Protein AF-A0A370FUB5-F1 (afdb_monomer)

Structure (mmCIF, N/CA/C/O backbone):
data_AF-A0A370FUB5-F1
#
_entry.id   AF-A0A370FUB5-F1
#
loop_
_atom_site.group_PDB
_atom_site.id
_atom_site.type_symbol
_atom_site.label_atom_id
_atom_site.label_alt_id
_atom_site.label_comp_id
_atom_site.label_asym_id
_atom_site.label_entity_id
_atom_site.label_seq_id
_atom_site.pdbx_PDB_ins_code
_atom_site.Cartn_x
_atom_site.Cartn_y
_atom_site.Cartn_z
_atom_site.occupancy
_atom_site.B_iso_or_equiv
_atom_site.auth_seq_id
_atom_site.auth_comp_id
_atom_site.auth_asym_id
_atom_site.auth_atom_id
_atom_site.pdbx_PDB_model_num
ATOM 1 N N . MET A 1 1 ? -19.960 -21.511 7.082 1.00 39.66 1 MET A N 1
ATOM 2 C CA . MET A 1 1 ? -18.496 -21.529 7.304 1.00 39.66 1 MET A CA 1
ATOM 3 C C . MET A 1 1 ? -17.819 -20.903 6.089 1.00 39.66 1 MET A C 1
ATOM 5 O O . MET A 1 1 ? -17.690 -21.555 5.064 1.00 39.66 1 MET A O 1
ATOM 9 N N . SER A 1 2 ? -17.514 -19.604 6.158 1.00 44.41 2 SER A N 1
ATOM 10 C CA . SER A 1 2 ? -16.960 -18.825 5.041 1.00 44.41 2 SER A CA 1
ATOM 11 C C . SER A 1 2 ? -15.434 -18.787 5.151 1.00 44.41 2 SER A C 1
ATOM 13 O O . 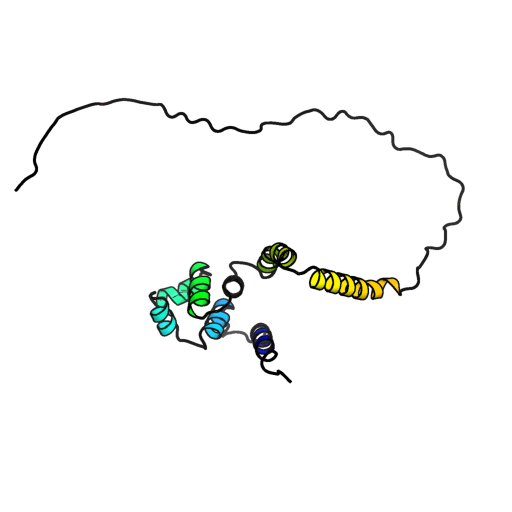SER 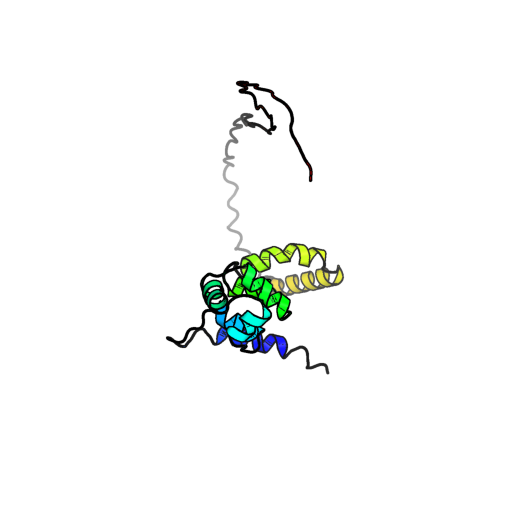A 1 2 ? -14.880 -18.003 5.913 1.00 44.41 2 SER A O 1
ATOM 15 N N . LEU A 1 3 ? -14.758 -19.684 4.428 1.00 47.50 3 LEU A N 1
ATOM 16 C CA . LEU A 1 3 ? -13.294 -19.845 4.442 1.00 47.50 3 LEU A CA 1
ATOM 17 C C . LEU A 1 3 ? -12.581 -19.095 3.299 1.00 47.50 3 LEU A C 1
ATOM 19 O O . LEU A 1 3 ? -11.369 -19.206 3.149 1.00 47.50 3 LEU A O 1
ATOM 23 N N . ARG A 1 4 ? -13.297 -18.294 2.497 1.00 48.06 4 ARG A N 1
ATOM 24 C CA . ARG A 1 4 ? -12.704 -17.568 1.355 1.00 48.06 4 ARG A CA 1
ATOM 25 C C . ARG A 1 4 ? -12.028 -16.237 1.721 1.00 48.06 4 ARG A C 1
ATOM 27 O O . ARG A 1 4 ? -11.314 -15.688 0.895 1.00 48.06 4 ARG A O 1
ATOM 34 N N . GLY A 1 5 ? -12.192 -15.742 2.953 1.00 45.69 5 GLY A N 1
ATOM 35 C CA . GLY A 1 5 ? -11.624 -14.457 3.400 1.00 45.69 5 GLY A CA 1
ATOM 36 C C . GLY A 1 5 ? -10.258 -14.526 4.101 1.00 45.69 5 GLY A C 1
ATOM 37 O O . GLY A 1 5 ? -9.625 -13.491 4.292 1.00 45.69 5 GLY A O 1
ATOM 38 N N . GLN A 1 6 ? -9.782 -15.714 4.496 1.00 49.03 6 GLN A N 1
ATOM 39 C CA . GLN A 1 6 ? -8.534 -15.859 5.272 1.00 49.03 6 GLN A CA 1
ATOM 40 C C . GLN A 1 6 ? -7.288 -16.136 4.417 1.00 49.03 6 GLN A C 1
ATOM 42 O O . GLN A 1 6 ? -6.172 -15.857 4.854 1.00 49.03 6 GLN A O 1
ATOM 47 N N . ILE A 1 7 ? -7.458 -16.627 3.187 1.00 46.56 7 ILE A N 1
ATOM 48 C CA . ILE A 1 7 ? -6.337 -17.032 2.322 1.00 46.56 7 ILE A CA 1
ATOM 49 C C . ILE A 1 7 ? -5.629 -15.803 1.716 1.00 46.56 7 ILE A C 1
ATOM 51 O O . ILE A 1 7 ? -4.407 -15.795 1.591 1.00 46.56 7 ILE A O 1
ATOM 55 N N . SER A 1 8 ? -6.360 -14.709 1.462 1.00 51.25 8 SER A N 1
ATOM 56 C CA . SER A 1 8 ? -5.801 -13.501 0.831 1.00 51.25 8 SER A CA 1
ATOM 57 C C . SER A 1 8 ? -4.821 -12.724 1.722 1.00 51.25 8 SER A C 1
ATOM 59 O O . SER A 1 8 ? -3.907 -12.089 1.211 1.00 51.25 8 SER A O 1
ATOM 61 N N . ARG A 1 9 ? -4.965 -12.783 3.055 1.00 51.66 9 ARG A N 1
ATOM 62 C CA . ARG A 1 9 ? -4.045 -12.093 3.984 1.00 51.66 9 ARG A CA 1
ATOM 63 C C . ARG A 1 9 ? -2.782 -12.903 4.293 1.00 51.66 9 ARG A C 1
ATOM 65 O O . ARG A 1 9 ? -1.753 -12.317 4.614 1.00 51.66 9 ARG A O 1
ATOM 72 N N . SER A 1 10 ? -2.845 -14.234 4.185 1.00 48.69 10 SER A N 1
ATOM 73 C CA . SER A 1 10 ? -1.708 -15.117 4.494 1.00 48.69 10 SER A CA 1
ATOM 74 C C . SER A 1 10 ? -0.628 -15.123 3.410 1.00 48.69 10 SER A C 1
ATOM 76 O O . SER A 1 10 ? 0.552 -15.175 3.750 1.00 48.69 10 SER A O 1
ATOM 78 N N . ASN A 1 11 ? -0.987 -14.998 2.126 1.00 51.44 11 ASN A N 1
ATOM 79 C CA . ASN A 1 11 ? 0.020 -14.961 1.057 1.00 51.44 11 ASN A CA 1
ATOM 80 C C . ASN A 1 11 ? 0.866 -13.674 1.085 1.00 51.44 11 ASN A C 1
ATOM 82 O O . ASN A 1 11 ? 2.077 -13.740 0.893 1.00 51.44 11 ASN A O 1
ATOM 86 N N . HIS A 1 12 ? 0.268 -12.522 1.405 1.00 51.25 12 HIS A N 1
ATOM 87 C CA . HIS A 1 12 ? 0.962 -11.228 1.376 1.00 51.25 12 HIS A CA 1
ATOM 88 C C . HIS A 1 12 ? 2.068 -11.110 2.444 1.00 51.25 12 HIS A C 1
ATOM 90 O O . HIS A 1 12 ? 3.169 -10.636 2.168 1.00 51.25 12 HIS A O 1
ATOM 96 N N . LEU A 1 13 ? 1.820 -11.623 3.655 1.00 46.53 13 LEU A N 1
ATOM 97 C CA . LEU A 1 13 ? 2.817 -11.612 4.732 1.00 46.53 13 LEU A CA 1
ATOM 98 C C . LEU A 1 13 ? 3.970 -12.595 4.478 1.00 46.53 13 LEU A C 1
ATOM 100 O O . LEU A 1 13 ? 5.104 -12.309 4.856 1.00 46.53 13 LEU A O 1
ATOM 104 N N . GLN A 1 14 ? 3.717 -13.715 3.791 1.00 52.09 14 GLN A N 1
ATOM 105 C CA . GLN A 1 14 ? 4.770 -14.678 3.456 1.00 52.09 14 GLN A CA 1
ATOM 106 C C . GLN A 1 14 ? 5.700 -14.188 2.339 1.00 52.09 14 GLN A C 1
ATOM 108 O O . GLN A 1 14 ? 6.891 -14.498 2.375 1.00 52.09 14 GLN A O 1
ATOM 113 N N . VAL A 1 15 ? 5.195 -13.414 1.372 1.00 55.03 15 VAL A N 1
ATOM 114 C CA . VAL A 1 15 ? 6.029 -12.828 0.305 1.00 55.03 15 VAL A CA 1
ATOM 115 C C . VAL A 1 15 ? 6.982 -11.778 0.880 1.00 55.03 15 VAL A C 1
ATOM 117 O O . VAL A 1 15 ? 8.166 -11.783 0.558 1.00 55.03 15 VAL A O 1
ATOM 120 N N . LEU A 1 16 ? 6.510 -10.952 1.820 1.00 51.03 16 LEU A N 1
ATOM 121 C CA . LEU A 1 16 ? 7.348 -9.943 2.477 1.00 51.03 16 LEU A CA 1
ATOM 122 C C . LEU A 1 16 ? 8.435 -10.547 3.386 1.00 51.03 16 LEU A C 1
ATOM 124 O O . LEU A 1 16 ? 9.468 -9.915 3.586 1.00 51.03 16 LEU A O 1
ATOM 128 N N . GLN A 1 17 ? 8.230 -11.755 3.924 1.00 50.88 17 GLN A N 1
ATOM 129 C CA . GLN A 1 17 ? 9.207 -12.426 4.794 1.00 50.88 17 GLN A CA 1
ATOM 130 C C . GLN A 1 17 ? 10.255 -13.260 4.039 1.00 50.88 17 GLN A C 1
ATOM 132 O O . GLN A 1 17 ? 11.369 -13.412 4.536 1.00 50.88 17 GLN A O 1
ATOM 137 N N . LYS A 1 18 ? 9.937 -13.795 2.8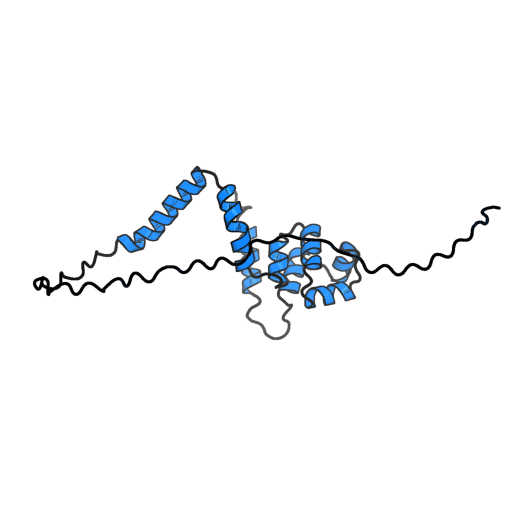53 1.00 47.88 18 LYS A N 1
ATOM 138 C CA . LYS A 1 18 ? 10.833 -14.701 2.105 1.00 47.88 18 LYS A CA 1
ATOM 139 C C . LYS A 1 18 ? 12.016 -14.008 1.416 1.00 47.88 18 LYS A C 1
ATOM 141 O O . LYS A 1 18 ? 13.001 -14.675 1.123 1.00 47.88 18 LYS A O 1
ATOM 146 N N . CYS A 1 19 ? 11.965 -12.696 1.192 1.00 47.06 19 CYS A N 1
ATOM 147 C CA . CYS A 1 19 ? 13.027 -11.979 0.473 1.00 47.06 19 CYS A CA 1
ATOM 148 C C . CYS A 1 19 ? 14.254 -11.617 1.330 1.00 47.06 19 CYS A C 1
ATOM 150 O O . CYS A 1 19 ? 15.233 -11.115 0.795 1.00 47.06 19 CYS A O 1
ATOM 152 N N . THR A 1 20 ? 14.243 -11.875 2.640 1.00 51.38 20 THR A N 1
ATOM 153 C CA . THR A 1 20 ? 15.308 -11.417 3.552 1.00 51.38 20 THR A CA 1
ATOM 154 C C . THR A 1 20 ? 16.507 -12.381 3.641 1.00 51.38 20 THR A C 1
ATOM 156 O O . THR A 1 20 ? 17.381 -12.173 4.476 1.00 51.38 20 THR A O 1
ATOM 159 N N . THR A 1 21 ? 16.569 -13.480 2.870 1.00 46.78 21 THR A N 1
ATOM 160 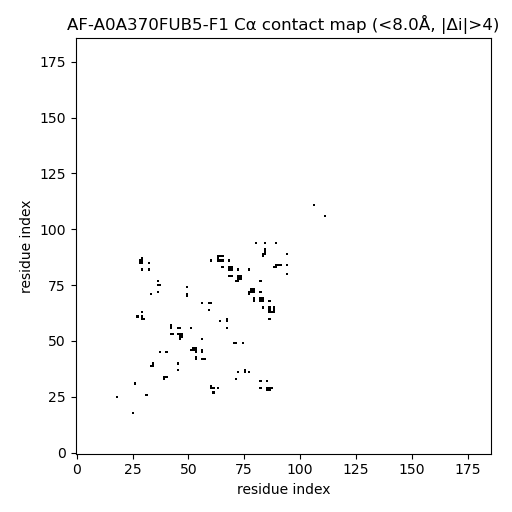C CA . THR A 1 21 ? 17.533 -14.565 3.183 1.00 46.78 21 THR A CA 1
ATOM 161 C C . THR A 1 21 ? 18.204 -15.292 2.008 1.00 46.78 21 THR A C 1
ATOM 163 O O . THR A 1 21 ? 18.600 -16.436 2.200 1.00 46.78 21 THR A O 1
ATOM 166 N N . LEU A 1 22 ? 18.413 -14.690 0.827 1.00 41.81 22 LEU A N 1
ATOM 167 C CA . LEU A 1 22 ? 19.282 -15.292 -0.210 1.00 41.81 22 LEU A CA 1
ATOM 168 C C . LEU A 1 22 ? 20.020 -14.234 -1.057 1.00 41.81 22 LEU A C 1
ATOM 170 O O . LEU A 1 22 ? 19.441 -13.607 -1.941 1.00 41.81 22 LEU A O 1
ATOM 174 N N . GLY A 1 23 ? 21.326 -14.089 -0.804 1.00 51.78 23 GLY A N 1
ATOM 175 C CA . GLY A 1 23 ? 22.223 -13.181 -1.516 1.00 51.78 23 GLY A CA 1
ATOM 176 C C . GLY A 1 23 ? 22.436 -13.550 -2.992 1.00 51.78 23 GLY A C 1
ATOM 177 O O . GLY A 1 23 ? 22.702 -14.699 -3.335 1.00 51.78 23 GLY A O 1
ATOM 178 N N . HIS A 1 24 ? 22.370 -12.519 -3.840 1.00 53.56 24 HIS A N 1
ATOM 179 C CA . HIS A 1 24 ? 22.663 -12.471 -5.281 1.00 53.56 24 HIS A CA 1
ATOM 180 C C . HIS A 1 24 ? 21.634 -13.073 -6.269 1.00 53.56 24 HIS A C 1
ATOM 182 O O . HIS A 1 24 ? 21.992 -13.734 -7.242 1.00 53.56 24 HIS A O 1
ATOM 188 N N . MET A 1 25 ? 20.353 -12.728 -6.090 1.00 43.75 25 MET A N 1
ATOM 189 C CA . MET A 1 25 ? 19.377 -12.492 -7.178 1.00 43.75 25 MET A CA 1
ATOM 190 C C . MET A 1 25 ? 18.236 -11.598 -6.653 1.00 43.75 25 MET A C 1
ATOM 192 O O . MET A 1 25 ? 17.053 -11.874 -6.831 1.00 43.75 25 MET A O 1
ATOM 196 N N . GLU A 1 26 ? 18.597 -10.563 -5.889 1.00 48.69 26 GLU A N 1
ATOM 197 C CA . GLU A 1 26 ? 17.643 -9.768 -5.116 1.00 48.69 26 GLU A CA 1
ATOM 198 C C . GLU A 1 26 ? 16.875 -8.811 -6.028 1.00 48.69 26 GLU A C 1
ATOM 200 O O . GLU A 1 26 ? 17.265 -7.661 -6.243 1.00 48.69 26 GLU A O 1
ATOM 205 N N . ALA A 1 27 ? 15.765 -9.298 -6.587 1.00 61.12 27 ALA A N 1
ATOM 206 C CA . ALA A 1 27 ? 14.734 -8.428 -7.123 1.00 61.12 27 ALA A CA 1
ATOM 207 C C . ALA A 1 27 ? 14.411 -7.387 -6.043 1.00 61.12 27 ALA A C 1
ATOM 209 O O . ALA A 1 27 ? 14.010 -7.731 -4.929 1.00 61.12 27 ALA A O 1
ATOM 210 N N . THR A 1 28 ? 14.645 -6.110 -6.354 1.00 85.44 28 THR A N 1
ATOM 211 C CA . THR A 1 28 ? 14.340 -5.006 -5.441 1.00 85.44 28 THR A CA 1
ATOM 212 C C . THR A 1 28 ? 12.904 -5.158 -4.949 1.00 85.44 28 THR A C 1
ATOM 214 O O . THR A 1 28 ? 12.045 -5.607 -5.704 1.00 85.44 28 THR A O 1
ATOM 217 N N . ARG A 1 29 ? 12.605 -4.749 -3.712 1.00 90.19 29 ARG A N 1
ATOM 218 C CA . ARG A 1 29 ? 11.238 -4.783 -3.159 1.00 90.19 29 ARG A CA 1
ATOM 219 C C . ARG A 1 29 ? 10.177 -4.252 -4.139 1.00 90.19 29 ARG A C 1
ATOM 221 O O . ARG A 1 29 ? 9.091 -4.814 -4.217 1.00 90.19 29 ARG A O 1
ATOM 228 N N . ALA A 1 30 ? 10.520 -3.215 -4.904 1.00 90.88 30 ALA A N 1
ATOM 229 C CA . ALA A 1 30 ? 9.698 -2.675 -5.981 1.00 90.88 30 ALA A CA 1
ATOM 230 C C . ALA A 1 30 ? 9.418 -3.706 -7.090 1.00 90.88 30 ALA A C 1
ATOM 232 O O . ALA A 1 30 ? 8.264 -3.919 -7.435 1.00 90.88 30 ALA A O 1
ATOM 233 N N . GLN A 1 31 ? 10.448 -4.386 -7.602 1.00 91.94 31 GLN A N 1
ATOM 234 C CA . GLN A 1 31 ? 10.300 -5.432 -8.617 1.00 91.94 31 GLN A CA 1
ATOM 235 C C . GLN A 1 31 ? 9.481 -6.615 -8.088 1.00 91.94 31 GLN A C 1
ATOM 237 O O . GLN A 1 31 ? 8.547 -7.042 -8.753 1.00 91.94 31 GLN A O 1
ATOM 242 N N . ALA A 1 32 ? 9.758 -7.080 -6.867 1.00 92.06 32 ALA A N 1
ATOM 243 C CA . ALA A 1 32 ? 9.000 -8.171 -6.254 1.00 92.06 32 ALA A CA 1
ATOM 244 C C . ALA A 1 32 ? 7.505 -7.831 -6.093 1.00 92.06 32 ALA A C 1
ATOM 246 O O . ALA A 1 32 ? 6.646 -8.688 -6.289 1.00 92.06 32 ALA A O 1
ATOM 247 N N . TRP A 1 33 ? 7.181 -6.578 -5.758 1.00 95.06 33 TRP A N 1
ATOM 248 C CA . TRP A 1 33 ? 5.796 -6.110 -5.701 1.00 95.06 33 TRP A CA 1
ATOM 249 C C . TRP A 1 33 ? 5.155 -6.017 -7.092 1.00 95.06 33 TRP A C 1
ATOM 251 O O . TRP A 1 33 ? 4.023 -6.461 -7.258 1.00 95.06 33 TRP A O 1
ATOM 261 N N . VAL A 1 34 ? 5.876 -5.508 -8.098 1.00 94.06 34 VAL A N 1
ATOM 262 C CA . VAL A 1 34 ? 5.390 -5.467 -9.490 1.00 94.06 34 VAL A CA 1
ATOM 263 C C . VAL A 1 34 ? 5.078 -6.874 -9.996 1.00 94.06 34 VAL A C 1
ATOM 265 O O . VAL A 1 34 ? 4.015 -7.092 -10.577 1.00 94.06 34 VAL A O 1
ATO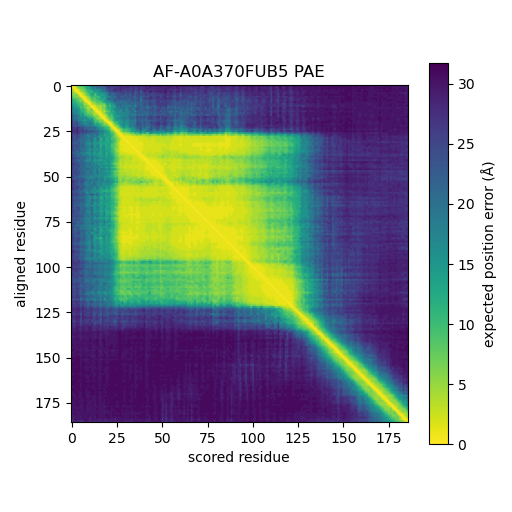M 268 N N . ASP A 1 35 ? 5.960 -7.836 -9.737 1.00 93.81 35 ASP A N 1
ATOM 269 C CA . ASP A 1 35 ? 5.760 -9.228 -10.134 1.00 93.81 35 ASP A CA 1
ATOM 270 C C . ASP A 1 35 ? 4.539 -9.830 -9.420 1.00 93.81 35 ASP A C 1
ATOM 272 O O . ASP A 1 35 ? 3.742 -10.519 -10.046 1.00 93.81 35 ASP A O 1
ATOM 276 N N . ALA A 1 36 ? 4.337 -9.526 -8.135 1.00 93.31 36 ALA A N 1
ATOM 277 C CA . ALA A 1 36 ? 3.181 -10.010 -7.382 1.00 93.31 36 ALA A CA 1
ATOM 278 C C . ALA A 1 36 ? 1.845 -9.417 -7.865 1.00 93.31 36 ALA A C 1
ATOM 280 O O . ALA A 1 36 ? 0.851 -10.133 -7.918 1.00 93.31 36 ALA A O 1
ATOM 281 N N . VAL A 1 37 ? 1.807 -8.126 -8.206 1.00 95.19 37 VAL A N 1
ATOM 282 C CA . VAL A 1 37 ? 0.580 -7.437 -8.653 1.00 95.19 37 VAL A CA 1
ATOM 283 C C . VAL A 1 37 ? 0.213 -7.788 -10.095 1.00 95.19 37 VAL A C 1
ATOM 285 O O . VAL A 1 37 ? -0.961 -7.793 -10.449 1.00 95.19 37 VAL A O 1
ATOM 288 N N . SER A 1 38 ? 1.210 -8.084 -10.926 1.00 92.31 38 SER A N 1
ATOM 289 C CA . SER A 1 38 ? 1.016 -8.397 -12.344 1.00 92.31 38 SER A CA 1
ATOM 290 C C . SER A 1 38 ? 0.972 -9.896 -12.656 1.00 92.31 38 SER A C 1
ATOM 292 O O . SER A 1 38 ? 1.072 -10.269 -13.824 1.00 92.31 38 SER A O 1
ATOM 294 N N . ASP A 1 39 ? 0.872 -10.759 -11.639 1.00 90.81 39 ASP A N 1
ATOM 295 C CA . ASP A 1 39 ? 0.961 -12.222 -11.773 1.00 90.81 39 ASP A CA 1
ATOM 296 C C . ASP A 1 39 ? 2.209 -12.685 -12.562 1.00 90.81 39 ASP A C 1
ATOM 298 O O . ASP A 1 39 ? 2.182 -13.640 -13.340 1.00 90.81 39 ASP A O 1
ATOM 302 N N . GLY A 1 40 ? 3.334 -11.989 -12.370 1.00 88.56 40 GLY A N 1
ATOM 303 C CA . GLY A 1 40 ? 4.608 -12.265 -13.033 1.00 88.56 40 GLY A CA 1
ATOM 304 C C . GLY A 1 40 ? 4.663 -11.825 -14.498 1.00 88.56 40 GLY A C 1
ATOM 305 O O . GLY A 1 40 ? 5.427 -12.398 -15.282 1.00 88.56 40 GLY A O 1
ATOM 306 N N . ALA A 1 41 ? 3.860 -10.835 -14.904 1.00 88.94 41 ALA A N 1
ATOM 307 C CA . ALA A 1 41 ? 3.887 -10.318 -16.266 1.00 88.94 41 ALA A CA 1
ATOM 308 C C . ALA A 1 41 ? 5.291 -9.832 -16.662 1.00 88.94 41 ALA A C 1
ATOM 310 O O . ALA A 1 41 ? 5.991 -9.144 -15.919 1.00 88.94 41 ALA A O 1
ATOM 311 N N . SER A 1 42 ? 5.699 -10.140 -17.897 1.00 90.00 42 SER A N 1
ATOM 312 C CA . SER A 1 42 ? 6.976 -9.638 -18.413 1.00 90.00 42 SER A CA 1
ATOM 313 C C . SER A 1 42 ? 6.982 -8.106 -18.494 1.00 90.00 42 SER A C 1
ATOM 315 O O . SER A 1 42 ? 5.959 -7.483 -18.780 1.00 90.00 42 SER A O 1
ATOM 317 N N . LEU A 1 43 ? 8.162 -7.487 -18.383 1.00 86.50 43 LEU A N 1
ATOM 318 C CA . LEU A 1 43 ? 8.320 -6.034 -18.556 1.00 86.50 43 LEU A CA 1
ATOM 319 C C . LEU A 1 43 ? 7.764 -5.518 -19.893 1.00 86.50 43 LEU A C 1
ATOM 321 O O . LEU A 1 43 ? 7.336 -4.371 -19.976 1.00 86.50 43 LEU A O 1
ATOM 325 N N . ARG A 1 44 ? 7.752 -6.353 -20.943 1.00 87.62 44 ARG A N 1
ATOM 326 C CA . ARG A 1 44 ? 7.149 -6.015 -22.242 1.00 87.62 44 ARG A CA 1
ATOM 327 C C . ARG A 1 44 ? 5.622 -6.009 -22.189 1.00 87.62 44 ARG A C 1
ATOM 329 O O . ARG A 1 44 ? 5.014 -5.122 -22.776 1.00 87.62 44 ARG A O 1
ATOM 336 N N . ALA A 1 45 ? 5.020 -6.966 -21.488 1.00 90.00 45 ALA A N 1
ATOM 337 C CA . ALA A 1 45 ? 3.577 -6.987 -21.269 1.00 90.00 45 ALA A CA 1
ATOM 338 C C . ALA A 1 45 ? 3.147 -5.779 -20.425 1.00 90.00 45 ALA A C 1
ATOM 340 O O . ALA A 1 45 ? 2.229 -5.063 -20.810 1.00 90.00 45 ALA A O 1
ATOM 341 N N . LEU A 1 46 ? 3.890 -5.481 -19.353 1.00 89.81 46 LEU A N 1
ATOM 342 C CA . LEU A 1 46 ? 3.649 -4.310 -18.511 1.00 89.81 46 LEU A CA 1
ATOM 343 C C . LEU A 1 46 ? 3.769 -2.997 -19.300 1.00 89.81 46 LEU A C 1
ATOM 345 O O . LEU A 1 46 ? 2.915 -2.126 -19.201 1.00 89.81 46 LEU A O 1
ATOM 349 N N . ALA A 1 47 ? 4.802 -2.879 -20.132 1.00 90.81 47 ALA A N 1
ATOM 350 C CA . ALA A 1 47 ? 5.010 -1.750 -21.034 1.00 90.81 47 ALA A CA 1
ATOM 351 C C . ALA A 1 47 ? 3.860 -1.552 -22.029 1.00 90.81 47 ALA A C 1
ATOM 353 O O . ALA A 1 47 ? 3.401 -0.430 -22.218 1.00 90.81 47 ALA A O 1
ATOM 354 N N . SER A 1 48 ? 3.382 -2.641 -22.636 1.00 91.88 48 SER A N 1
ATOM 355 C CA . SER A 1 48 ? 2.249 -2.604 -23.565 1.00 91.88 48 SER A CA 1
ATOM 356 C C . SER A 1 48 ? 0.971 -2.133 -22.882 1.00 91.88 48 SER A C 1
ATOM 358 O O . SER A 1 48 ? 0.216 -1.367 -23.463 1.00 91.88 48 SER A O 1
ATOM 360 N N . VAL A 1 49 ? 0.738 -2.603 -21.660 1.00 89.56 49 VAL A N 1
ATOM 361 C CA . VAL A 1 49 ? -0.438 -2.283 -20.851 1.00 89.56 49 VAL A CA 1
ATOM 362 C C . VAL A 1 49 ? -0.451 -0.821 -20.408 1.00 89.56 49 VAL A C 1
ATOM 364 O O . VAL A 1 49 ? -1.491 -0.172 -20.421 1.00 89.56 49 VAL A O 1
ATOM 367 N N . LEU A 1 50 ? 0.711 -0.305 -20.014 1.00 90.69 50 LEU A N 1
ATOM 368 C CA . LEU A 1 50 ? 0.858 1.067 -19.539 1.00 90.69 50 LEU A CA 1
ATOM 369 C C . LEU A 1 50 ? 1.144 2.064 -20.671 1.00 90.69 50 LEU A C 1
ATOM 371 O O . LEU A 1 50 ? 1.384 3.232 -20.389 1.00 90.69 50 LEU A O 1
ATOM 375 N N . GLU A 1 51 ? 1.183 1.601 -21.924 1.00 90.69 51 GLU A N 1
ATOM 376 C CA . GLU A 1 51 ? 1.515 2.396 -23.114 1.00 90.69 51 GLU A CA 1
ATOM 377 C C . GLU A 1 51 ? 2.857 3.154 -23.003 1.00 90.69 51 GLU A C 1
ATOM 379 O O . GLU A 1 51 ? 3.039 4.256 -23.521 1.00 90.69 51 GLU A O 1
ATOM 384 N N . ILE A 1 52 ? 3.845 2.550 -22.333 1.00 90.31 52 ILE A N 1
ATOM 385 C CA . ILE A 1 52 ? 5.188 3.118 -22.125 1.00 90.31 52 ILE A CA 1
ATOM 386 C C . ILE A 1 52 ? 6.245 2.167 -22.695 1.00 90.31 52 ILE A C 1
ATOM 388 O O . ILE A 1 52 ? 6.069 0.957 -22.734 1.00 90.31 52 ILE A O 1
ATOM 392 N N . ASN A 1 53 ? 7.404 2.684 -23.109 1.00 88.06 53 ASN A N 1
ATOM 393 C CA . ASN A 1 53 ? 8.523 1.850 -23.557 1.00 88.06 53 ASN A CA 1
ATOM 394 C C . ASN A 1 53 ? 9.067 0.918 -22.439 1.00 88.06 53 ASN A C 1
ATOM 396 O O . ASN A 1 53 ? 9.355 1.365 -21.331 1.00 88.06 53 ASN A O 1
ATOM 400 N N . HIS A 1 54 ? 9.304 -0.365 -22.740 1.00 78.50 54 HIS A N 1
ATOM 401 C CA . HIS A 1 54 ? 9.777 -1.370 -21.769 1.00 78.50 54 HIS A CA 1
ATOM 402 C C . HIS A 1 54 ? 11.150 -1.093 -21.129 1.00 78.50 54 HIS A C 1
ATOM 404 O O . HIS A 1 54 ? 11.354 -1.441 -19.966 1.00 78.50 54 HIS A O 1
ATOM 410 N N . VAL A 1 55 ? 12.080 -0.432 -21.830 1.00 83.69 55 VAL A N 1
ATOM 411 C CA . VAL A 1 55 ? 13.368 0.006 -21.247 1.00 83.69 55 VAL A CA 1
ATOM 412 C C . VAL A 1 55 ? 13.127 1.086 -20.186 1.00 83.69 55 VAL A C 1
ATOM 414 O O . VAL A 1 55 ? 13.787 1.125 -19.146 1.00 83.69 55 VAL A O 1
ATOM 417 N N . THR A 1 56 ? 12.118 1.928 -20.413 1.00 89.12 56 THR A N 1
ATOM 418 C CA . THR A 1 56 ? 11.695 2.974 -19.481 1.00 89.12 56 THR A CA 1
ATOM 419 C C . THR A 1 56 ? 11.047 2.389 -18.230 1.00 89.12 56 THR A C 1
ATOM 421 O O . THR A 1 56 ? 11.288 2.911 -17.147 1.00 89.12 56 THR A O 1
ATOM 424 N N . VAL A 1 57 ? 10.289 1.293 -18.344 1.00 89.50 57 VAL A N 1
ATOM 425 C CA . VAL A 1 57 ? 9.645 0.633 -17.193 1.00 89.50 57 VAL A CA 1
ATOM 426 C C . VAL A 1 57 ? 10.683 0.178 -16.166 1.00 89.50 57 VAL A C 1
ATOM 428 O O . VAL A 1 57 ? 10.617 0.605 -15.016 1.00 89.50 57 VAL A O 1
ATOM 431 N N . ARG A 1 58 ? 11.692 -0.605 -16.576 1.00 90.38 58 ARG A N 1
ATOM 432 C CA . ARG A 1 58 ? 12.739 -1.101 -15.659 1.00 90.38 58 ARG A CA 1
ATOM 433 C C . ARG A 1 58 ? 13.470 0.044 -14.957 1.00 90.38 58 ARG A C 1
ATOM 435 O O . ARG A 1 58 ? 13.593 0.042 -13.738 1.00 90.38 58 ARG A O 1
ATOM 442 N N . ARG A 1 59 ? 13.881 1.062 -15.721 1.00 91.25 59 ARG A N 1
ATOM 443 C CA . ARG A 1 59 ? 14.561 2.251 -15.186 1.00 91.25 59 ARG A CA 1
ATOM 444 C C . ARG A 1 59 ? 13.696 3.013 -14.180 1.00 91.25 59 ARG A C 1
ATOM 446 O O . ARG A 1 59 ? 14.217 3.522 -13.198 1.00 91.25 59 ARG A O 1
ATOM 453 N N . ARG A 1 60 ? 12.388 3.126 -14.423 1.00 94.25 60 ARG A N 1
ATOM 454 C CA . ARG A 1 60 ? 11.449 3.820 -13.526 1.00 94.25 60 ARG A CA 1
ATOM 455 C C . ARG A 1 60 ? 11.175 3.025 -12.246 1.00 94.25 60 ARG A C 1
ATOM 457 O O . ARG A 1 60 ? 11.029 3.641 -11.195 1.00 94.25 60 ARG A O 1
ATOM 464 N N . ILE A 1 61 ? 11.173 1.689 -12.313 1.00 92.69 61 ILE A N 1
ATOM 465 C CA . ILE A 1 61 ? 11.131 0.819 -11.124 1.00 92.69 61 ILE A CA 1
ATOM 466 C C . ILE A 1 61 ? 12.391 1.041 -10.277 1.00 92.69 61 ILE A C 1
ATOM 468 O O . ILE A 1 61 ? 12.292 1.353 -9.093 1.00 92.69 61 ILE A O 1
ATOM 472 N N . GLU A 1 62 ? 13.576 0.954 -10.888 1.00 90.62 62 GLU A N 1
ATOM 473 C CA . GLU A 1 62 ? 14.860 1.190 -10.205 1.00 90.62 62 GLU A CA 1
ATOM 474 C C . GLU A 1 62 ? 14.970 2.627 -9.664 1.00 90.62 62 GLU A C 1
ATOM 476 O O . GLU A 1 62 ? 15.486 2.855 -8.571 1.00 90.62 62 GLU A O 1
ATOM 481 N N . GLY A 1 63 ? 14.432 3.595 -10.407 1.00 92.19 63 GLY A N 1
ATOM 482 C CA . GLY A 1 63 ? 14.380 5.011 -10.051 1.00 92.19 63 GLY A CA 1
ATOM 483 C C . GLY A 1 63 ? 13.295 5.386 -9.039 1.00 92.19 63 GLY A C 1
ATOM 484 O O . GLY A 1 63 ? 13.168 6.570 -8.739 1.00 92.19 63 GLY A O 1
ATOM 485 N N . LYS A 1 64 ? 12.530 4.416 -8.514 1.00 93.62 64 LYS A N 1
ATOM 486 C CA . LYS A 1 64 ? 11.474 4.629 -7.507 1.00 93.62 64 LYS A CA 1
ATOM 487 C C . LYS A 1 64 ? 10.417 5.652 -7.938 1.00 93.62 64 LYS A C 1
ATOM 489 O O . LYS A 1 64 ? 9.978 6.486 -7.149 1.00 93.62 64 LYS A O 1
ATOM 494 N N . ASP A 1 65 ? 10.008 5.604 -9.201 1.00 95.25 65 ASP A N 1
ATOM 495 C CA . ASP A 1 65 ? 9.025 6.544 -9.733 1.00 95.25 65 ASP A CA 1
ATOM 496 C C . ASP A 1 65 ? 7.628 6.311 -9.131 1.00 95.25 65 ASP A C 1
ATOM 498 O O . ASP A 1 65 ? 6.983 5.289 -9.378 1.00 95.25 65 ASP A O 1
ATOM 502 N N . ALA A 1 66 ? 7.149 7.296 -8.369 1.00 95.94 66 ALA A N 1
ATOM 503 C CA . ALA A 1 66 ? 5.846 7.270 -7.714 1.00 95.94 66 ALA A CA 1
ATOM 504 C C . ALA A 1 66 ? 4.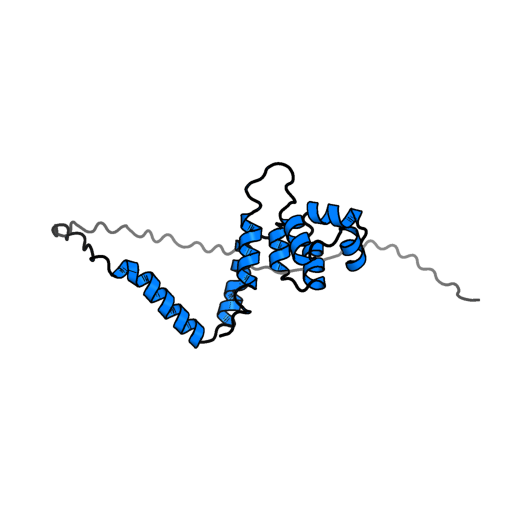672 7.164 -8.700 1.00 95.94 66 ALA A C 1
ATOM 506 O O . ALA A 1 66 ? 3.701 6.465 -8.415 1.00 95.94 66 ALA A O 1
ATOM 507 N N . SER A 1 67 ? 4.756 7.821 -9.864 1.00 95.88 67 SER A N 1
ATOM 508 C CA . SER A 1 67 ? 3.696 7.761 -10.877 1.00 95.88 67 SER A CA 1
ATOM 509 C C . SER A 1 67 ? 3.549 6.341 -11.398 1.00 95.88 67 SER A C 1
ATOM 511 O O . SER A 1 67 ? 2.436 5.838 -11.478 1.00 95.88 67 SER A O 1
ATOM 513 N N . LEU A 1 68 ? 4.669 5.663 -11.675 1.00 95.62 68 LEU A N 1
ATOM 514 C CA . LEU A 1 68 ? 4.632 4.293 -12.178 1.00 95.62 68 LEU A CA 1
ATOM 515 C C . LEU A 1 68 ? 3.981 3.336 -11.170 1.00 95.62 68 LEU A C 1
ATOM 517 O O . LEU A 1 68 ? 3.183 2.491 -11.566 1.00 95.62 68 LEU A O 1
ATOM 521 N N . ALA A 1 69 ? 4.287 3.477 -9.877 1.00 95.38 69 ALA A N 1
ATOM 522 C CA . ALA A 1 69 ? 3.661 2.665 -8.835 1.00 95.38 69 ALA A CA 1
ATOM 523 C C . ALA A 1 69 ? 2.131 2.841 -8.810 1.00 95.38 69 ALA A C 1
ATOM 525 O O . ALA A 1 69 ? 1.396 1.858 -8.717 1.00 95.38 69 ALA A O 1
ATOM 526 N N . VAL A 1 70 ? 1.649 4.082 -8.946 1.00 96.62 70 VAL A N 1
ATOM 527 C CA . VAL A 1 70 ? 0.212 4.396 -8.986 1.00 96.62 70 VAL A CA 1
ATOM 528 C C . VAL A 1 70 ? -0.444 3.869 -10.263 1.00 96.62 70 VAL A C 1
ATOM 530 O O . VAL A 1 70 ? -1.539 3.313 -10.191 1.00 96.62 70 VAL A O 1
ATOM 533 N N . ASP A 1 71 ? 0.211 4.011 -11.415 1.00 95.94 71 ASP A N 1
ATOM 534 C CA . ASP A 1 71 ? -0.313 3.548 -12.704 1.00 95.94 71 ASP A CA 1
ATOM 535 C C . ASP A 1 71 ? -0.461 2.019 -12.722 1.00 95.94 71 ASP A C 1
ATOM 537 O O . ASP A 1 71 ? -1.513 1.501 -13.100 1.00 95.94 71 ASP A O 1
ATOM 541 N N . ILE A 1 72 ? 0.547 1.293 -12.219 1.00 94.94 72 ILE A N 1
ATOM 542 C CA . ILE A 1 72 ? 0.493 -0.167 -12.049 1.00 94.94 72 ILE A CA 1
ATOM 543 C C . ILE A 1 72 ? -0.637 -0.548 -11.092 1.00 94.94 72 ILE A C 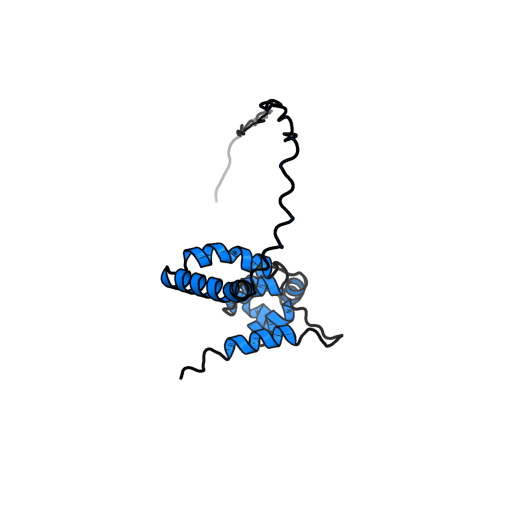1
ATOM 545 O O . ILE A 1 72 ? -1.461 -1.398 -11.425 1.00 94.94 72 ILE A O 1
ATOM 549 N N . ALA A 1 73 ? -0.719 0.101 -9.927 1.00 96.19 73 ALA A N 1
ATOM 550 C CA . ALA A 1 73 ? -1.748 -0.207 -8.942 1.00 96.19 73 ALA A CA 1
ATOM 551 C C . ALA A 1 73 ? -3.163 -0.025 -9.513 1.00 96.19 73 ALA A C 1
ATOM 553 O O . ALA A 1 73 ? -4.005 -0.906 -9.373 1.00 96.19 73 ALA A O 1
ATOM 554 N N . ARG A 1 74 ? -3.410 1.075 -10.233 1.00 95.69 74 ARG A N 1
ATOM 555 C CA . ARG A 1 74 ? -4.709 1.348 -10.863 1.00 95.69 74 ARG A CA 1
ATOM 556 C C . ARG A 1 74 ? -5.055 0.351 -11.957 1.00 95.69 74 ARG A C 1
ATOM 558 O O . ARG A 1 74 ? -6.204 -0.070 -12.030 1.00 95.69 74 ARG A O 1
ATOM 565 N N . HIS A 1 75 ? -4.088 -0.017 -12.794 1.00 95.31 75 HIS A N 1
ATOM 566 C CA . HIS A 1 75 ? -4.345 -0.942 -13.892 1.00 95.31 75 HIS A CA 1
ATOM 567 C C . HIS A 1 75 ? -4.694 -2.349 -13.388 1.00 95.31 75 HIS A C 1
ATOM 569 O O . HIS A 1 75 ? -5.617 -2.977 -13.898 1.00 95.31 75 HIS A O 1
ATOM 575 N N . TYR A 1 76 ? -3.988 -2.823 -12.361 1.00 94.19 76 TYR A N 1
ATOM 576 C CA . TYR A 1 76 ? -4.171 -4.169 -11.809 1.00 94.19 76 TYR A CA 1
ATOM 577 C C . TYR A 1 76 ? -5.129 -4.222 -10.604 1.00 94.19 76 TYR A C 1
ATOM 579 O O . TYR A 1 76 ? -5.334 -5.286 -10.027 1.00 94.19 76 TYR A O 1
ATOM 587 N N . GLY A 1 77 ? -5.736 -3.096 -10.210 1.00 93.31 77 GLY A N 1
ATOM 588 C CA . GLY A 1 77 ? -6.671 -3.028 -9.080 1.00 93.31 77 GLY A CA 1
ATOM 589 C C . GLY A 1 77 ? -6.029 -3.244 -7.702 1.00 93.31 77 GLY A C 1
ATOM 590 O O . GLY A 1 77 ? -6.719 -3.642 -6.764 1.00 93.31 77 GLY A O 1
ATOM 591 N N . ALA A 1 78 ? -4.724 -3.001 -7.573 1.00 95.25 78 ALA A N 1
ATOM 592 C CA . ALA A 1 78 ? -4.000 -3.053 -6.305 1.00 95.25 78 ALA A CA 1
ATOM 593 C C . ALA A 1 78 ? -4.084 -1.718 -5.541 1.00 95.25 78 ALA A C 1
ATOM 595 O O . ALA A 1 78 ? -4.455 -0.684 -6.101 1.00 95.25 78 ALA A O 1
ATOM 596 N N . ASP A 1 79 ? -3.711 -1.725 -4.258 1.00 95.00 79 ASP A N 1
ATOM 597 C CA . ASP A 1 79 ? -3.651 -0.510 -3.441 1.00 95.00 79 ASP A CA 1
ATOM 598 C C . ASP A 1 79 ? -2.439 0.362 -3.847 1.00 95.00 79 ASP A C 1
ATOM 600 O O . ASP A 1 79 ? -1.288 -0.076 -3.711 1.00 95.00 79 ASP A O 1
ATOM 604 N N . PRO A 1 80 ? -2.648 1.613 -4.311 1.00 96.06 80 PRO A N 1
ATOM 605 C CA . PRO A 1 80 ? -1.553 2.519 -4.644 1.00 96.06 80 PRO A CA 1
ATOM 606 C C . PRO A 1 80 ? -0.611 2.800 -3.468 1.00 96.06 80 PRO A C 1
ATOM 608 O O . PRO A 1 80 ? 0.579 3.027 -3.683 1.00 96.06 80 PRO A O 1
ATOM 611 N N . ILE A 1 81 ? -1.107 2.768 -2.227 1.00 95.56 81 ILE A N 1
ATOM 612 C CA . ILE A 1 81 ? -0.286 3.002 -1.034 1.00 95.56 81 ILE A CA 1
ATOM 613 C C . ILE A 1 81 ? 0.739 1.878 -0.854 1.00 95.56 81 ILE A C 1
ATOM 615 O O . ILE A 1 81 ? 1.906 2.153 -0.568 1.00 95.56 81 ILE A O 1
ATOM 619 N N . GLU A 1 82 ? 0.350 0.622 -1.088 1.00 94.25 82 GLU A N 1
ATOM 620 C CA . GLU A 1 82 ? 1.276 -0.515 -1.047 1.00 94.25 82 GLU A CA 1
ATOM 621 C C . GLU A 1 82 ? 2.372 -0.391 -2.111 1.00 94.25 82 GLU A C 1
ATOM 623 O O . GLU A 1 82 ? 3.546 -0.627 -1.810 1.00 94.25 82 GLU A O 1
ATOM 628 N N . GLY A 1 83 ? 2.016 0.063 -3.317 1.00 95.19 83 GLY A N 1
ATOM 629 C CA . GLY A 1 83 ? 2.975 0.343 -4.387 1.00 95.19 83 GLY A CA 1
ATOM 630 C C . GLY A 1 83 ? 3.985 1.424 -4.011 1.00 95.19 83 GLY A C 1
ATOM 631 O O . GLY A 1 83 ? 5.191 1.237 -4.185 1.00 95.19 83 GLY A O 1
ATOM 632 N N . LEU A 1 84 ? 3.525 2.528 -3.418 1.00 96.12 84 LEU A N 1
ATOM 633 C CA . LEU A 1 84 ? 4.403 3.612 -2.963 1.00 96.12 84 LEU A CA 1
ATOM 634 C C . LEU A 1 84 ? 5.352 3.166 -1.839 1.00 96.12 84 LEU A C 1
ATOM 636 O O . LEU A 1 84 ? 6.515 3.581 -1.820 1.00 96.12 84 LEU A O 1
ATOM 640 N N . ILE A 1 85 ? 4.895 2.290 -0.938 1.00 96.12 85 ILE A N 1
ATOM 641 C CA . ILE A 1 85 ? 5.749 1.678 0.091 1.00 96.12 85 ILE A CA 1
ATOM 642 C C . ILE A 1 85 ? 6.767 0.725 -0.546 1.00 96.12 85 ILE A C 1
ATOM 644 O O . ILE A 1 85 ? 7.938 0.723 -0.163 1.00 96.12 85 ILE A O 1
ATOM 648 N N . ALA A 1 86 ? 6.350 -0.094 -1.514 1.00 95.25 86 ALA A N 1
ATOM 649 C CA . ALA A 1 86 ? 7.227 -1.050 -2.185 1.00 95.25 86 ALA A CA 1
ATOM 650 C C . ALA A 1 86 ? 8.329 -0.364 -3.003 1.00 95.25 86 ALA A C 1
ATOM 652 O O . ALA A 1 86 ? 9.482 -0.800 -2.966 1.00 95.25 86 ALA A O 1
ATOM 653 N N . PHE A 1 87 ? 7.991 0.739 -3.676 1.00 94.81 87 PHE A N 1
ATOM 654 C CA . PHE A 1 87 ? 8.945 1.606 -4.369 1.00 94.81 87 PHE A CA 1
ATOM 655 C C . PHE A 1 87 ? 9.821 2.402 -3.388 1.00 94.81 87 PHE A C 1
ATOM 657 O O . PHE A 1 87 ? 10.873 2.908 -3.770 1.00 94.81 87 PHE A O 1
ATOM 664 N N . GLY A 1 88 ? 9.439 2.481 -2.110 1.00 94.44 88 GLY A N 1
ATOM 665 C CA . GLY A 1 88 ? 10.172 3.217 -1.082 1.00 94.44 88 GLY A CA 1
ATOM 666 C C . GLY A 1 88 ? 10.061 4.733 -1.237 1.00 94.44 88 GLY A C 1
ATOM 667 O O . GLY A 1 88 ? 10.975 5.446 -0.831 1.00 94.44 88 GLY A O 1
ATOM 668 N N . VAL A 1 89 ? 8.972 5.203 -1.852 1.00 95.69 89 VAL A N 1
ATOM 669 C CA . VAL A 1 89 ? 8.618 6.628 -1.951 1.00 95.69 89 VAL A CA 1
ATOM 670 C C . VAL A 1 89 ? 8.105 7.129 -0.605 1.00 95.69 89 VAL A C 1
ATOM 672 O O . VAL A 1 89 ? 8.433 8.235 -0.188 1.00 95.69 89 VAL A O 1
ATOM 675 N N . ILE A 1 90 ? 7.323 6.290 0.075 1.00 95.00 90 ILE A N 1
ATOM 676 C CA . ILE A 1 90 ? 6.852 6.516 1.439 1.00 95.00 90 ILE A CA 1
ATOM 677 C C . ILE A 1 90 ? 7.184 5.305 2.305 1.00 95.00 90 ILE A C 1
ATOM 679 O O . ILE A 1 90 ? 7.340 4.179 1.830 1.00 95.00 90 ILE A O 1
ATOM 683 N N . THR A 1 91 ? 7.263 5.526 3.604 1.00 94.12 91 THR A N 1
ATOM 684 C CA . THR A 1 91 ? 7.408 4.477 4.608 1.00 94.12 91 THR A CA 1
ATOM 685 C C . THR A 1 91 ? 6.044 3.928 5.023 1.00 94.12 91 THR A C 1
ATOM 687 O O . THR A 1 91 ? 5.012 4.598 4.937 1.00 94.12 91 THR A O 1
ATOM 690 N N . GLY A 1 92 ? 6.029 2.702 5.553 1.00 91.06 92 GLY A N 1
ATOM 691 C CA . GLY A 1 92 ? 4.803 2.124 6.112 1.00 91.06 92 GLY A CA 1
ATOM 692 C C . GLY A 1 92 ? 4.235 2.937 7.282 1.00 91.06 92 GLY A C 1
ATOM 693 O O . GLY A 1 92 ? 3.026 2.935 7.502 1.00 91.06 92 GLY A O 1
ATOM 694 N N . ASP A 1 93 ? 5.078 3.664 8.016 1.00 91.00 93 ASP A N 1
ATOM 695 C CA . ASP A 1 93 ? 4.625 4.501 9.127 1.00 91.00 93 ASP A CA 1
ATOM 696 C C . ASP A 1 93 ? 3.999 5.812 8.645 1.00 91.00 93 ASP A C 1
ATOM 698 O O . ASP A 1 93 ? 3.027 6.271 9.241 1.00 91.00 93 ASP A O 1
ATOM 702 N N . GLU A 1 94 ? 4.492 6.397 7.551 1.00 90.69 94 GLU A N 1
ATOM 703 C CA . GLU A 1 94 ? 3.847 7.542 6.890 1.00 90.69 94 GLU A CA 1
ATOM 704 C C . GLU A 1 94 ? 2.460 7.176 6.366 1.00 90.69 94 GLU A C 1
ATOM 706 O O . GLU A 1 94 ? 1.495 7.887 6.650 1.00 90.69 94 GLU A O 1
ATOM 711 N N . ALA A 1 95 ? 2.344 6.029 5.692 1.00 91.25 95 ALA A N 1
ATOM 712 C CA . ALA A 1 95 ? 1.066 5.514 5.209 1.00 91.25 95 ALA A CA 1
ATOM 713 C C . ALA A 1 95 ? 0.051 5.320 6.350 1.00 91.25 95 ALA A C 1
ATOM 715 O O . ALA A 1 95 ? -1.092 5.766 6.257 1.00 91.25 95 ALA A O 1
ATOM 716 N N . LYS A 1 96 ? 0.481 4.719 7.470 1.00 89.19 96 LYS A N 1
ATOM 717 C CA . LYS A 1 96 ? -0.374 4.540 8.654 1.00 89.19 96 LYS A CA 1
ATOM 718 C C . LYS A 1 96 ? -0.829 5.873 9.231 1.00 89.19 96 LYS A C 1
ATOM 720 O O . LYS A 1 96 ? -2.018 6.028 9.488 1.00 89.19 96 LYS A O 1
ATOM 725 N N . ARG A 1 97 ? 0.090 6.829 9.427 1.00 87.50 97 ARG A N 1
ATOM 726 C CA . ARG A 1 97 ? -0.232 8.146 10.005 1.00 87.50 97 ARG A CA 1
ATOM 727 C C . ARG A 1 97 ? -1.279 8.892 9.182 1.00 87.50 97 ARG A C 1
ATOM 729 O O . ARG A 1 97 ? -2.178 9.480 9.775 1.00 87.50 97 ARG A O 1
ATOM 736 N N . GLY A 1 98 ? -1.196 8.828 7.852 1.00 84.38 98 GLY A N 1
ATOM 737 C CA . GLY A 1 98 ? -2.168 9.471 6.964 1.00 84.38 98 GLY A CA 1
ATOM 738 C C . GLY A 1 98 ? -3.594 8.926 7.108 1.00 84.38 98 GLY A C 1
ATOM 739 O O . GLY A 1 98 ? -4.551 9.685 6.992 1.00 84.38 98 GLY A O 1
ATOM 740 N N . GLY A 1 99 ? -3.745 7.632 7.412 1.00 86.69 99 GLY A N 1
ATOM 741 C CA . GLY A 1 99 ? -5.051 6.974 7.511 1.00 86.69 99 GLY A CA 1
ATOM 742 C C . GLY A 1 99 ? -5.739 7.069 8.875 1.00 86.69 99 GLY A C 1
ATOM 743 O O . GLY A 1 99 ? -6.945 6.843 8.946 1.00 86.69 99 GLY A O 1
ATOM 744 N N . VAL A 1 100 ? -5.020 7.399 9.959 1.00 88.81 100 VAL A N 1
ATOM 745 C CA . VAL A 1 100 ? -5.579 7.330 11.327 1.00 88.81 100 VAL A CA 1
ATOM 746 C C . VAL A 1 100 ? -6.792 8.239 11.496 1.00 88.81 100 VAL A C 1
ATOM 748 O O . VAL A 1 100 ? -7.821 7.787 11.988 1.00 88.81 100 VAL A O 1
ATOM 751 N N . GLN A 1 101 ? -6.689 9.507 11.094 1.00 87.12 101 GLN A N 1
ATOM 752 C CA . GLN A 1 101 ? -7.767 10.468 11.330 1.00 87.12 101 GLN A CA 1
ATOM 753 C C . GLN A 1 101 ? -9.029 10.101 10.546 1.00 87.12 101 GLN A C 1
ATOM 755 O O . GLN A 1 101 ? -10.121 10.119 11.102 1.00 87.12 101 GLN A O 1
ATOM 760 N N . PHE A 1 102 ? -8.866 9.708 9.282 1.00 88.25 102 PHE A N 1
ATOM 761 C CA . PHE A 1 102 ? -9.971 9.248 8.448 1.00 88.25 102 PHE A CA 1
ATOM 762 C C . PHE A 1 102 ? -10.629 7.991 9.031 1.00 88.25 102 PHE A C 1
ATOM 764 O O . PHE A 1 102 ? -11.844 7.947 9.180 1.00 88.25 102 PHE A O 1
ATOM 771 N N . ALA A 1 103 ? -9.829 7.005 9.452 1.00 90.56 103 ALA A N 1
ATOM 772 C CA . ALA A 1 103 ? -10.341 5.785 10.072 1.00 90.56 103 ALA A CA 1
ATOM 773 C C . ALA A 1 103 ? -11.125 6.056 11.367 1.00 90.56 103 ALA A C 1
ATOM 775 O O . ALA A 1 103 ? -12.095 5.359 11.641 1.00 90.56 103 ALA A O 1
ATOM 776 N N . LEU A 1 104 ? -10.723 7.057 12.158 1.00 91.56 104 LEU A N 1
ATOM 777 C CA . LEU A 1 104 ? -11.466 7.475 13.350 1.00 91.56 104 LEU A CA 1
ATOM 778 C C . LEU A 1 104 ? -12.786 8.168 13.002 1.00 91.56 104 LEU A C 1
ATOM 780 O O . LEU A 1 104 ? -13.761 7.974 13.717 1.00 91.56 104 LEU A O 1
ATOM 784 N N . THR A 1 105 ? -12.819 8.967 11.935 1.00 92.31 105 THR A N 1
ATOM 785 C CA . THR A 1 105 ? -14.039 9.646 11.475 1.00 92.31 105 THR A CA 1
ATOM 786 C C . THR A 1 105 ? -15.059 8.675 10.878 1.00 92.31 105 THR A C 1
ATOM 788 O O . THR A 1 105 ? -16.249 8.843 11.109 1.00 92.31 105 THR A O 1
ATOM 791 N N . GLU A 1 106 ? -14.606 7.655 10.150 1.00 95.88 106 GLU A N 1
ATOM 792 C CA . GLU A 1 106 ? -15.484 6.656 9.520 1.00 95.88 106 GLU A CA 1
ATOM 793 C C . GLU A 1 106 ? -15.925 5.531 10.472 1.00 95.88 106 GLU A C 1
ATOM 795 O O . GLU A 1 106 ? -16.827 4.756 10.149 1.00 95.88 106 GLU A O 1
ATOM 800 N N . ALA A 1 107 ? -15.282 5.394 11.634 1.00 95.38 107 ALA A N 1
ATOM 801 C CA . ALA A 1 107 ? -15.646 4.376 12.612 1.00 95.38 107 ALA A CA 1
ATOM 802 C C . ALA A 1 107 ? -17.013 4.680 13.239 1.00 95.38 107 ALA A C 1
ATOM 804 O O . ALA A 1 107 ? -17.278 5.800 13.673 1.00 95.38 107 ALA A O 1
ATOM 805 N N . SER A 1 108 ? -17.869 3.662 13.351 1.00 96.12 108 SER A N 1
ATOM 806 C CA . SER A 1 108 ? -19.146 3.810 14.055 1.00 96.12 108 SER A CA 1
ATOM 807 C C . SER A 1 108 ? -18.957 3.878 15.571 1.00 96.12 108 SER A C 1
ATOM 809 O O . SER A 1 108 ? -18.003 3.318 16.117 1.00 96.12 108 SER A O 1
ATOM 811 N N . ASP A 1 109 ? -19.923 4.474 16.274 1.00 97.19 109 ASP A N 1
ATOM 812 C CA . ASP A 1 109 ? -19.925 4.546 17.743 1.00 97.19 109 ASP A CA 1
ATOM 813 C C . ASP A 1 109 ? -19.747 3.169 18.400 1.00 97.19 109 ASP A C 1
ATOM 815 O O . ASP A 1 109 ? -19.024 3.033 19.388 1.00 97.19 109 ASP A O 1
ATOM 819 N N . LEU A 1 110 ? -20.356 2.124 17.825 1.00 97.25 110 LEU A N 1
ATOM 820 C CA . LEU A 1 110 ? -20.203 0.750 18.301 1.00 97.25 110 LEU A CA 1
ATOM 821 C C . LEU A 1 110 ? -18.757 0.257 18.147 1.00 97.25 110 LEU A C 1
ATOM 823 O O . LEU A 1 110 ? -18.199 -0.295 19.092 1.00 97.25 110 LEU A O 1
ATOM 827 N N . GLN A 1 111 ? -18.133 0.487 16.988 1.00 96.06 111 GLN A N 1
ATOM 828 C CA . GLN A 1 111 ? -16.738 0.104 16.746 1.00 96.06 111 GLN A CA 1
ATOM 829 C C . GLN A 1 111 ? -15.778 0.854 17.676 1.00 96.06 111 GLN A C 1
ATOM 831 O O . GLN A 1 111 ? -14.826 0.264 18.191 1.00 96.06 111 GLN A O 1
ATOM 836 N N . LEU A 1 112 ? -16.042 2.137 17.935 1.00 96.94 112 LEU A N 1
ATOM 837 C CA . LEU A 1 112 ? -15.276 2.929 18.893 1.00 96.94 112 LEU A CA 1
ATOM 838 C C . LEU A 1 112 ? -15.437 2.386 20.320 1.00 96.94 112 LEU A C 1
ATOM 840 O O . LEU A 1 112 ? -14.437 2.206 21.019 1.00 96.94 112 LEU A O 1
ATOM 844 N N . ALA A 1 113 ? -16.661 2.060 20.745 1.00 97.38 113 ALA A N 1
ATOM 845 C CA . ALA A 1 113 ? -16.927 1.480 22.060 1.00 97.38 113 ALA A CA 1
ATOM 846 C C . ALA A 1 113 ? -16.247 0.109 22.241 1.00 97.38 113 ALA A C 1
ATOM 848 O O . ALA A 1 113 ? -15.612 -0.144 23.269 1.00 97.38 113 ALA A O 1
ATOM 849 N N . GLU A 1 114 ? -16.317 -0.766 21.236 1.00 97.25 114 GLU A N 1
ATOM 850 C CA . GLU A 1 114 ? -15.627 -2.061 21.235 1.00 97.25 114 GLU A CA 1
ATOM 851 C C . GLU A 1 114 ? -14.105 -1.896 21.339 1.00 97.25 114 GLU A C 1
ATOM 853 O 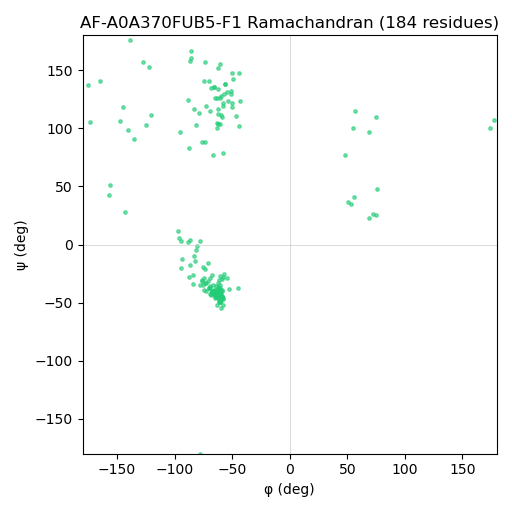O . GLU A 1 114 ? -13.453 -2.585 22.133 1.00 97.25 114 GLU A O 1
ATOM 858 N N . GLU A 1 115 ? -13.534 -0.947 20.596 1.00 96.06 115 GLU A N 1
ATOM 859 C CA . GLU A 1 115 ? -12.109 -0.629 20.650 1.00 96.06 115 GLU A CA 1
ATOM 860 C C . GLU A 1 115 ? -11.699 -0.083 22.027 1.00 96.06 115 GLU A C 1
ATOM 862 O O . GLU A 1 115 ? -10.663 -0.489 22.564 1.00 96.06 115 GLU A O 1
ATOM 867 N N . MET A 1 116 ? -12.515 0.772 22.652 1.00 95.50 116 MET A N 1
ATOM 868 C CA . MET A 1 116 ? -12.285 1.239 24.024 1.00 95.50 116 MET A CA 1
ATOM 869 C C . MET A 1 116 ? -12.263 0.074 25.017 1.00 95.50 116 MET A C 1
ATOM 871 O O . MET A 1 116 ? -11.313 -0.053 25.793 1.00 95.50 116 MET A O 1
ATOM 875 N N . VAL A 1 117 ? -13.254 -0.821 24.965 1.00 95.56 117 VAL A N 1
ATOM 876 C CA . VAL A 1 117 ? -13.301 -2.015 25.825 1.00 95.56 117 VAL A CA 1
ATOM 877 C C . VAL A 1 117 ? -12.082 -2.909 25.584 1.00 95.56 117 VAL A C 1
ATOM 879 O O . VAL A 1 117 ? -11.474 -3.397 26.542 1.00 95.56 117 VAL A O 1
ATOM 882 N N . ARG A 1 118 ? -11.677 -3.108 24.324 1.00 95.00 118 ARG A N 1
ATOM 883 C CA . ARG A 1 118 ? -10.473 -3.873 23.972 1.00 95.00 118 ARG A CA 1
ATOM 884 C C . ARG A 1 118 ? -9.210 -3.245 24.567 1.00 95.00 118 ARG A C 1
ATOM 886 O O . ARG A 1 118 ? -8.394 -3.973 25.135 1.00 95.00 118 ARG A O 1
ATOM 893 N N . ARG A 1 119 ? -9.048 -1.918 24.480 1.00 91.38 119 ARG A N 1
ATOM 894 C CA . ARG A 1 119 ? -7.912 -1.181 25.070 1.00 91.38 119 ARG A CA 1
ATOM 895 C C . ARG A 1 119 ? -7.889 -1.280 26.588 1.00 91.38 119 ARG A C 1
ATOM 897 O O . ARG A 1 119 ? -6.828 -1.548 27.145 1.00 91.38 119 ARG A O 1
ATOM 904 N N . ILE A 1 120 ? -9.043 -1.144 27.242 1.00 91.94 120 ILE A N 1
ATOM 905 C CA . ILE A 1 120 ? -9.167 -1.328 28.693 1.00 91.94 120 ILE A CA 1
ATOM 906 C C . ILE A 1 120 ? -8.705 -2.737 29.069 1.00 91.94 120 ILE A C 1
ATOM 908 O O . ILE A 1 120 ? -7.799 -2.876 29.880 1.00 91.94 120 ILE A O 1
ATOM 912 N N . LYS A 1 121 ? -9.227 -3.789 28.425 1.00 87.56 121 LYS A N 1
ATOM 913 C CA . LYS A 1 121 ? -8.813 -5.182 28.691 1.00 87.56 121 LYS A CA 1
ATOM 914 C C . LYS A 1 121 ? -7.317 -5.419 28.460 1.00 87.56 121 LYS A C 1
ATOM 916 O O . LYS A 1 121 ? -6.688 -6.141 29.231 1.00 87.56 121 LYS A O 1
ATOM 921 N N . ALA A 1 122 ? -6.742 -4.818 27.419 1.00 86.94 122 ALA A N 1
ATOM 922 C CA . ALA A 1 122 ? -5.309 -4.901 27.159 1.00 86.94 122 ALA A CA 1
ATOM 923 C C . ALA A 1 122 ? -4.481 -4.210 28.262 1.00 86.94 122 ALA A C 1
ATOM 925 O O . ALA A 1 122 ? -3.461 -4.756 28.678 1.00 86.94 122 ALA A O 1
ATOM 926 N N . GLY A 1 123 ? -4.947 -3.063 28.771 1.00 75.69 123 GLY A N 1
ATOM 927 C CA . GLY A 1 123 ? -4.330 -2.322 29.878 1.00 75.69 123 GLY A CA 1
ATOM 928 C C . GLY A 1 123 ? -4.543 -2.948 31.264 1.00 75.69 123 GLY A C 1
ATOM 929 O O . GLY A 1 123 ? -3.663 -2.850 32.112 1.00 75.69 123 GLY A O 1
ATOM 930 N N . VAL A 1 124 ? -5.649 -3.669 31.492 1.00 59.69 124 VAL A N 1
ATOM 931 C CA . VAL A 1 124 ? -5.956 -4.395 32.748 1.00 59.69 124 VAL A CA 1
ATOM 932 C C . VAL A 1 124 ? -4.867 -5.404 33.123 1.00 59.69 124 VAL A C 1
ATOM 934 O O . VAL A 1 124 ? -4.650 -5.657 34.306 1.00 59.69 124 VAL A O 1
ATOM 937 N N . ARG A 1 125 ? -4.099 -5.916 32.151 1.00 58.16 125 ARG A N 1
ATOM 938 C CA . ARG A 1 125 ? -2.930 -6.767 32.438 1.00 58.16 125 ARG A CA 1
ATOM 939 C C . ARG A 1 125 ? -1.892 -6.074 33.335 1.00 58.16 125 ARG A C 1
ATOM 941 O O . ARG A 1 125 ? -1.205 -6.771 34.069 1.00 58.16 125 ARG A O 1
ATOM 948 N N . VAL A 1 126 ? -1.806 -4.741 33.299 1.00 60.69 126 VAL A N 1
ATOM 949 C CA . VAL A 1 126 ? -0.920 -3.933 34.156 1.00 60.69 126 VAL A CA 1
ATOM 950 C C . VAL A 1 126 ? -1.560 -3.654 35.525 1.00 60.69 126 VAL A C 1
ATOM 952 O O . VAL A 1 126 ? -0.861 -3.658 36.530 1.00 60.69 126 VAL A O 1
ATOM 955 N N . TYR A 1 127 ? -2.886 -3.487 35.592 1.00 63.06 127 TYR A N 1
ATOM 956 C CA . TYR A 1 127 ? -3.611 -3.189 36.839 1.00 63.06 127 TYR A CA 1
ATOM 957 C C . TYR A 1 127 ? -3.748 -4.378 37.803 1.00 63.06 127 TYR A C 1
ATOM 959 O O . TYR A 1 127 ? -3.961 -4.165 38.991 1.00 63.06 127 TYR A O 1
ATOM 967 N N . ASN A 1 128 ? -3.627 -5.617 37.318 1.00 65.50 128 ASN A N 1
ATOM 968 C CA . ASN A 1 128 ? -3.680 -6.817 38.167 1.00 65.50 128 ASN A CA 1
ATOM 969 C C . ASN A 1 128 ? -2.353 -7.123 38.888 1.00 65.50 128 ASN A C 1
ATOM 971 O O . ASN A 1 128 ? -2.276 -8.106 39.625 1.00 65.50 128 ASN A O 1
ATOM 975 N N . ALA A 1 129 ? -1.302 -6.328 38.667 1.00 67.75 129 ALA A N 1
ATOM 976 C CA . ALA A 1 129 ? -0.116 -6.387 39.511 1.00 67.75 129 ALA A CA 1
ATOM 977 C C . ALA A 1 129 ? -0.464 -5.821 40.901 1.00 67.75 129 ALA A C 1
ATOM 979 O O . ALA A 1 129 ? -1.199 -4.832 40.973 1.00 67.75 129 ALA A O 1
ATOM 980 N N . PRO A 1 130 ? 0.038 -6.410 42.003 1.00 74.19 130 PRO A N 1
ATOM 981 C CA . PRO A 1 130 ? -0.128 -5.826 43.326 1.00 74.19 130 PRO A CA 1
ATOM 982 C C . PRO A 1 130 ? 0.306 -4.362 43.295 1.00 74.19 130 PRO A C 1
ATOM 984 O O . PRO A 1 130 ? 1.391 -4.051 42.799 1.00 74.19 130 PRO A O 1
ATOM 987 N N . LEU A 1 131 ? -0.544 -3.468 43.803 1.00 68.06 131 LEU A N 1
ATOM 988 C CA . LEU A 1 131 ? -0.151 -2.085 44.027 1.00 68.06 131 LEU A CA 1
ATOM 989 C C . LEU A 1 131 ? 1.011 -2.113 45.021 1.00 68.06 131 LEU A C 1
ATOM 991 O O . LEU A 1 131 ? 0.808 -2.341 46.211 1.00 68.06 131 LEU A O 1
ATOM 995 N N . VAL A 1 132 ? 2.231 -1.912 44.527 1.00 69.56 132 VAL A N 1
ATOM 996 C CA . VAL A 1 132 ? 3.357 -1.552 45.381 1.00 69.56 132 VAL A CA 1
ATOM 997 C C . VAL A 1 132 ? 3.100 -0.106 45.758 1.00 69.56 132 VAL A C 1
ATOM 999 O O . VAL A 1 132 ? 3.474 0.815 45.035 1.00 69.56 132 VAL A O 1
ATOM 1002 N N . VAL A 1 133 ? 2.362 0.085 46.849 1.00 71.38 133 VAL A N 1
ATOM 1003 C CA . VAL A 1 133 ? 2.436 1.340 47.585 1.00 71.38 133 VAL A CA 1
ATOM 1004 C C . VAL A 1 133 ? 3.887 1.380 48.056 1.00 71.38 133 VAL A C 1
ATOM 1006 O O . VAL A 1 133 ? 4.272 0.464 48.785 1.00 71.38 133 VAL A O 1
ATOM 1009 N N . PRO A 1 134 ? 4.739 2.300 47.563 1.00 68.25 134 PRO A N 1
ATOM 1010 C CA . PRO A 1 134 ? 6.039 2.476 48.188 1.00 68.25 134 PRO A CA 1
ATOM 1011 C C . PRO A 1 134 ? 5.746 2.712 49.664 1.00 68.25 134 PRO A C 1
ATOM 1013 O O . PRO A 1 134 ? 4.907 3.564 49.967 1.00 68.25 134 PRO A O 1
ATOM 1016 N N . ASP A 1 135 ? 6.328 1.882 50.533 1.00 67.38 135 ASP A N 1
ATOM 1017 C CA . ASP A 1 135 ? 6.175 2.019 51.977 1.00 67.38 135 ASP A CA 1
ATOM 1018 C C . ASP A 1 135 ? 6.301 3.504 52.303 1.00 67.38 135 ASP A C 1
ATOM 1020 O O . ASP A 1 135 ? 7.269 4.133 51.864 1.00 67.38 135 ASP A O 1
ATOM 1024 N N . ASP A 1 136 ? 5.281 4.070 52.959 1.00 60.31 136 ASP A N 1
ATOM 1025 C CA . ASP A 1 136 ? 5.303 5.463 53.385 1.00 60.31 136 ASP A CA 1
ATOM 1026 C C . ASP A 1 136 ? 6.664 5.697 54.042 1.00 60.31 136 ASP A C 1
ATOM 1028 O O . ASP A 1 136 ? 6.946 5.135 55.108 1.00 60.31 136 ASP A O 1
ATOM 1032 N N . GLU A 1 137 ? 7.533 6.489 53.399 1.00 61.12 137 GLU A N 1
ATOM 1033 C CA . GLU A 1 137 ? 8.716 6.972 54.090 1.00 61.12 137 GLU A CA 1
ATOM 1034 C C . GLU A 1 137 ? 8.215 7.581 55.401 1.00 61.12 137 GLU A C 1
ATOM 1036 O O . GLU A 1 137 ? 7.206 8.304 55.390 1.00 61.12 137 GLU A O 1
ATOM 1041 N N . PRO A 1 138 ? 8.845 7.246 56.544 1.00 52.31 138 PRO A N 1
ATOM 1042 C CA . PRO A 1 138 ? 8.386 7.721 57.834 1.00 52.31 138 PRO A CA 1
ATOM 1043 C C . PRO A 1 138 ? 8.197 9.224 57.723 1.00 52.31 138 PRO A C 1
ATOM 1045 O O . PRO A 1 138 ? 9.129 9.928 57.348 1.00 52.31 138 PRO A O 1
ATOM 1048 N N . LYS A 1 139 ? 6.971 9.681 57.994 1.00 59.56 139 LYS A N 1
ATOM 1049 C CA . LYS A 1 139 ? 6.533 11.075 57.919 1.00 59.56 139 LYS A CA 1
ATOM 1050 C C . LYS A 1 139 ? 7.395 11.930 58.849 1.00 59.56 139 LYS A C 1
ATOM 1052 O O . LYS A 1 139 ? 6.991 12.264 59.961 1.00 59.56 139 LYS A O 1
ATOM 1057 N N . THR A 1 140 ? 8.602 12.270 58.417 1.00 54.78 140 THR A N 1
ATOM 1058 C CA . THR A 1 140 ? 9.431 13.288 59.033 1.00 54.78 140 THR A CA 1
ATOM 1059 C C . THR A 1 140 ? 8.683 14.594 58.834 1.00 54.78 140 THR A C 1
ATOM 1061 O O . THR A 1 140 ? 8.225 14.923 57.739 1.00 54.78 140 THR A O 1
ATOM 1064 N N . ALA A 1 141 ? 8.460 15.282 59.951 1.00 54.19 141 ALA A N 1
ATOM 1065 C CA . ALA A 1 141 ? 7.748 16.546 60.023 1.00 54.19 141 ALA A CA 1
ATOM 1066 C C . ALA A 1 141 ? 8.175 17.510 58.896 1.00 54.19 141 ALA A C 1
ATOM 1068 O O . ALA A 1 141 ? 9.343 17.500 58.499 1.00 54.19 141 ALA A O 1
ATOM 1069 N N . PRO A 1 142 ? 7.265 18.362 58.389 1.00 51.34 142 PRO A N 1
ATOM 1070 C CA . PRO A 1 142 ? 7.590 19.277 57.305 1.00 51.34 142 PRO A CA 1
ATOM 1071 C C . PRO A 1 142 ? 8.723 20.211 57.745 1.00 51.34 142 PRO A C 1
ATOM 1073 O O . PRO A 1 142 ? 8.543 21.065 58.613 1.00 51.34 142 PRO A O 1
ATOM 1076 N N . GLY A 1 143 ? 9.901 20.040 57.141 1.00 54.50 143 GLY A N 1
ATOM 1077 C CA . GLY A 1 143 ? 10.950 21.053 57.162 1.00 54.50 143 GLY A CA 1
ATOM 1078 C C . GLY A 1 143 ? 10.441 22.344 56.505 1.00 54.50 143 GLY A C 1
ATOM 1079 O O . GLY A 1 143 ? 9.500 22.298 55.707 1.00 54.50 143 GLY A O 1
ATOM 1080 N N . PRO A 1 144 ? 11.011 23.513 56.843 1.00 51.88 144 PRO A N 1
ATOM 1081 C CA . PRO A 1 144 ? 10.491 24.792 56.380 1.00 51.88 144 PRO A CA 1
ATOM 1082 C C . PRO A 1 144 ? 10.468 24.851 54.849 1.00 51.88 144 PRO A C 1
ATOM 1084 O O . PRO A 1 144 ? 11.502 24.759 54.186 1.00 51.88 144 PRO A O 1
ATOM 1087 N N . SER A 1 145 ? 9.258 25.028 54.313 1.00 56.75 145 SER A N 1
ATOM 1088 C CA . SER A 1 145 ? 8.957 25.345 52.919 1.00 56.75 145 SER A CA 1
ATOM 1089 C C . SER A 1 145 ? 9.896 26.432 52.396 1.00 56.75 145 SER A C 1
ATOM 1091 O O . SER A 1 145 ? 9.695 27.618 52.652 1.00 56.75 145 SER A O 1
ATOM 1093 N N . SER A 1 146 ? 10.903 26.038 51.621 1.00 56.31 146 SER A N 1
ATOM 1094 C CA . SER A 1 146 ? 11.623 26.960 50.748 1.00 56.31 146 SER A CA 1
ATOM 1095 C C . SER A 1 146 ? 10.879 27.008 49.422 1.00 56.31 146 SER A C 1
ATOM 1097 O O . SER A 1 146 ? 11.204 26.291 48.479 1.00 56.31 146 SER A O 1
ATOM 1099 N N . SER A 1 147 ? 9.829 27.826 49.373 1.00 49.81 147 SER A N 1
ATOM 1100 C CA . SER A 1 147 ? 9.148 28.155 48.125 1.00 49.81 147 SER A CA 1
ATOM 1101 C C . SER A 1 147 ? 10.166 28.765 47.153 1.00 49.81 147 SER A C 1
ATOM 1103 O O . SER A 1 147 ? 10.857 29.718 47.534 1.00 49.81 147 SER A O 1
ATOM 1105 N N . PRO A 1 148 ? 10.278 28.292 45.901 1.00 47.00 148 PRO A N 1
ATOM 1106 C CA . PRO A 1 148 ? 11.023 29.029 44.896 1.00 47.00 148 PRO A CA 1
ATOM 1107 C C . PRO A 1 148 ? 10.321 30.374 44.673 1.00 47.00 148 PRO A C 1
ATOM 1109 O O . PRO A 1 148 ? 9.117 30.437 44.419 1.00 47.00 148 PRO A O 1
ATOM 1112 N N . LYS A 1 149 ? 11.072 31.472 44.806 1.00 47.78 149 LYS A N 1
ATOM 1113 C CA . LYS A 1 149 ? 10.606 32.811 44.437 1.00 47.78 149 LYS A CA 1
ATOM 1114 C C . LYS A 1 149 ? 10.249 32.784 42.951 1.00 47.78 149 LYS A C 1
ATOM 1116 O O . LYS A 1 149 ? 11.142 32.704 42.111 1.00 47.78 149 LYS A O 1
ATOM 1121 N N . HIS A 1 150 ? 8.963 32.872 42.622 1.00 43.28 150 HIS A N 1
ATOM 1122 C CA . HIS A 1 150 ? 8.540 33.231 41.276 1.00 43.28 150 HIS A CA 1
ATOM 1123 C C . HIS A 1 150 ? 9.046 34.649 41.005 1.00 43.28 150 HIS A C 1
ATOM 1125 O O . HIS A 1 150 ? 8.472 35.629 41.475 1.00 43.28 150 HIS A O 1
ATOM 1131 N N . ALA A 1 151 ? 10.158 34.761 40.280 1.00 43.03 151 ALA A N 1
ATOM 1132 C CA . ALA A 1 151 ? 10.504 35.999 39.615 1.00 43.03 151 ALA A CA 1
ATOM 1133 C C . ALA A 1 151 ? 9.403 36.251 38.581 1.00 43.03 151 ALA A C 1
ATOM 1135 O O . ALA A 1 151 ? 9.339 35.582 37.551 1.00 43.03 151 ALA A O 1
ATOM 1136 N N . SER A 1 152 ? 8.508 37.190 38.875 1.00 51.31 152 SER A N 1
ATOM 1137 C CA . SER A 1 152 ? 7.629 37.799 37.884 1.00 51.31 152 SER A CA 1
ATOM 1138 C C . SER A 1 152 ? 8.496 38.615 36.920 1.00 51.31 152 SER A C 1
ATOM 1140 O O . SER A 1 152 ? 8.626 39.831 37.046 1.00 51.31 152 SER A O 1
ATOM 1142 N N . GLY A 1 153 ? 9.165 37.921 36.000 1.00 40.28 153 GLY A N 1
ATOM 1143 C CA . GLY A 1 153 ? 9.776 38.504 34.816 1.00 40.28 153 GLY A CA 1
ATOM 1144 C C . GLY A 1 153 ? 8.679 38.741 33.789 1.00 40.28 153 GLY A C 1
ATOM 1145 O O . GLY A 1 153 ? 8.054 37.791 33.322 1.00 40.28 153 GLY A O 1
ATOM 1146 N N . GLY A 1 154 ? 8.406 40.012 33.500 1.00 39.16 154 GLY A N 1
ATOM 1147 C CA . GLY A 1 154 ? 7.400 40.424 32.534 1.00 39.16 154 GLY A CA 1
ATOM 1148 C C . GLY A 1 154 ? 7.627 39.779 31.170 1.00 39.16 154 GLY A C 1
ATOM 1149 O O . GLY A 1 154 ? 8.731 39.808 30.627 1.00 39.16 154 GLY A O 1
ATOM 1150 N N . PHE A 1 155 ? 6.559 39.218 30.608 1.00 38.66 155 PHE A N 1
ATOM 1151 C CA . PHE A 1 155 ? 6.501 38.898 29.190 1.00 38.66 155 PHE A CA 1
ATOM 1152 C C . PHE A 1 155 ? 6.623 40.207 28.406 1.00 38.66 155 PHE A C 1
ATOM 1154 O O . PHE A 1 155 ? 5.681 40.998 28.335 1.00 38.66 155 PHE A O 1
ATOM 1161 N N . ALA A 1 156 ? 7.803 40.443 27.836 1.00 43.31 156 ALA A N 1
ATOM 1162 C CA . ALA A 1 156 ? 7.978 41.432 26.792 1.00 43.31 156 ALA A CA 1
ATOM 1163 C C . ALA A 1 156 ? 7.126 41.010 25.588 1.00 43.31 156 ALA A C 1
ATOM 1165 O O . ALA A 1 156 ? 7.327 39.949 24.994 1.00 43.31 156 ALA A O 1
ATOM 1166 N N . ALA A 1 157 ? 6.150 41.852 25.259 1.00 41.66 157 ALA A N 1
ATOM 1167 C CA . ALA A 1 157 ? 5.432 41.813 24.003 1.00 41.66 157 ALA A CA 1
ATOM 1168 C C . ALA A 1 157 ? 6.431 41.972 22.845 1.00 41.66 157 ALA A C 1
ATOM 1170 O O . ALA A 1 157 ? 7.147 42.967 22.757 1.00 41.66 157 ALA A O 1
ATOM 1171 N N . GLY A 1 158 ? 6.463 40.981 21.960 1.00 35.56 158 GLY A N 1
ATOM 1172 C CA . GLY A 1 158 ? 7.305 40.964 20.768 1.00 35.56 158 GLY A CA 1
ATOM 1173 C C . GLY A 1 158 ? 6.723 40.043 19.703 1.00 35.56 158 GLY A C 1
ATOM 1174 O O . GLY A 1 158 ? 7.405 39.146 19.223 1.00 35.56 158 GLY A O 1
ATOM 1175 N N . LEU A 1 159 ? 5.440 40.225 19.370 1.00 39.50 159 LEU A N 1
ATOM 1176 C CA . LEU A 1 159 ? 4.824 39.579 18.214 1.00 39.50 159 LEU A CA 1
ATOM 1177 C C . LEU A 1 159 ? 5.184 40.385 16.960 1.00 39.50 159 LEU A C 1
ATOM 1179 O O . LEU A 1 159 ? 4.619 41.448 16.703 1.00 39.50 159 LEU A O 1
ATOM 1183 N N . VAL A 1 160 ? 6.141 39.876 16.187 1.00 41.12 160 VAL A N 1
ATOM 1184 C CA . VAL A 1 160 ? 6.440 40.361 14.838 1.00 41.12 160 VAL A CA 1
ATOM 1185 C C . VAL A 1 160 ? 5.471 39.707 13.847 1.00 41.12 160 VAL A C 1
ATOM 1187 O O . VAL A 1 160 ? 5.474 38.496 13.665 1.00 41.12 160 VAL A O 1
ATOM 1190 N N . ALA A 1 161 ? 4.667 40.575 13.229 1.00 37.00 161 ALA A N 1
ATOM 1191 C CA . ALA A 1 161 ? 4.104 40.531 11.877 1.00 37.00 161 ALA A CA 1
ATOM 1192 C C . ALA A 1 161 ? 3.283 39.303 11.422 1.00 37.00 161 ALA A C 1
ATOM 1194 O O . ALA A 1 161 ? 3.801 38.326 10.885 1.00 37.00 161 ALA A O 1
ATOM 1195 N N . ALA A 1 162 ? 1.955 39.473 11.459 1.00 37.75 162 ALA A N 1
ATOM 1196 C CA . ALA A 1 162 ? 1.047 38.907 10.462 1.00 37.75 162 ALA A CA 1
ATOM 1197 C C . ALA A 1 162 ? 1.156 39.708 9.147 1.00 37.75 162 ALA A C 1
ATOM 1199 O O . ALA A 1 162 ? 1.320 40.928 9.161 1.00 37.75 162 ALA A O 1
ATOM 1200 N N . GLY A 1 163 ? 1.110 38.997 8.021 1.00 33.78 163 GLY A N 1
ATOM 1201 C CA . GLY A 1 163 ? 1.521 39.503 6.713 1.00 33.78 163 GLY A CA 1
ATOM 1202 C C . GLY A 1 163 ? 0.547 40.422 5.978 1.00 33.78 163 GLY A C 1
ATOM 1203 O O . GLY A 1 163 ? -0.578 40.663 6.406 1.00 33.78 163 GLY A O 1
ATOM 1204 N N . LYS A 1 164 ? 0.977 40.853 4.787 1.00 33.97 164 LYS A N 1
ATOM 1205 C CA . LYS A 1 164 ? 0.106 41.012 3.617 1.00 33.97 164 LYS A CA 1
ATOM 1206 C C . LYS A 1 164 ? 0.922 41.161 2.336 1.00 33.97 164 LYS A C 1
ATOM 1208 O O . LYS A 1 164 ? 1.938 41.847 2.305 1.00 33.97 164 LYS A O 1
ATOM 1213 N N . ALA A 1 165 ? 0.418 40.521 1.287 1.00 34.53 165 ALA A N 1
ATOM 1214 C CA . ALA A 1 165 ? 0.804 40.743 -0.093 1.00 34.53 165 ALA A CA 1
ATOM 1215 C C . ALA A 1 165 ? 0.626 42.217 -0.490 1.00 34.53 165 ALA A C 1
ATOM 1217 O O . ALA A 1 165 ? -0.403 42.823 -0.184 1.00 34.53 165 ALA A O 1
ATOM 1218 N N . ALA A 1 166 ? 1.596 42.749 -1.232 1.00 35.09 166 ALA A N 1
ATOM 1219 C CA . ALA A 1 166 ? 1.427 43.929 -2.063 1.00 35.09 166 ALA A CA 1
ATOM 1220 C C . ALA A 1 166 ? 2.279 43.791 -3.328 1.00 35.09 166 ALA A C 1
ATOM 1222 O O . ALA A 1 166 ? 3.499 43.659 -3.301 1.00 35.09 166 ALA A O 1
ATOM 1223 N N . THR A 1 167 ? 1.558 43.792 -4.435 1.00 36.50 167 THR A N 1
ATOM 1224 C CA . THR A 1 167 ? 1.983 43.924 -5.820 1.00 36.50 167 THR A CA 1
ATOM 1225 C C . THR A 1 167 ? 2.577 45.312 -6.084 1.00 36.50 167 THR A C 1
ATOM 1227 O O . THR A 1 167 ? 1.956 46.301 -5.704 1.00 36.50 167 THR A O 1
ATOM 1230 N N . SER A 1 168 ? 3.711 45.388 -6.784 1.00 38.78 168 SER A N 1
ATOM 1231 C CA . SER A 1 168 ? 4.199 46.533 -7.587 1.00 38.78 168 SER A CA 1
ATOM 1232 C C . SER A 1 168 ? 5.575 46.109 -8.129 1.00 38.78 168 SER A C 1
ATOM 1234 O O . SER A 1 168 ? 6.486 45.911 -7.339 1.00 38.78 168 SER A O 1
ATOM 1236 N N . SER A 1 169 ? 5.843 45.786 -9.397 1.00 34.22 169 SER A N 1
ATOM 1237 C CA . SER A 1 169 ? 5.303 46.205 -10.694 1.00 34.22 169 SER A CA 1
ATOM 1238 C C . SER A 1 169 ? 5.174 47.716 -10.854 1.00 34.22 169 SER A C 1
ATOM 1240 O O . SER A 1 169 ? 4.078 48.263 -10.761 1.00 34.22 169 SER A O 1
ATOM 1242 N N . LYS A 1 170 ? 6.325 48.360 -11.106 1.00 35.81 170 LYS A N 1
ATOM 1243 C CA . LYS A 1 170 ? 6.525 49.356 -12.175 1.00 35.81 170 LYS A CA 1
ATOM 1244 C C . LYS A 1 170 ? 8.006 49.764 -12.276 1.00 35.81 170 LYS A C 1
ATOM 1246 O O . LYS A 1 170 ? 8.502 50.564 -11.491 1.00 35.81 170 LYS A O 1
ATOM 1251 N N . HIS A 1 171 ? 8.679 49.264 -13.308 1.00 30.66 171 HIS A N 1
ATOM 1252 C CA . HIS A 1 171 ? 9.564 50.099 -14.118 1.00 30.66 171 HIS A CA 1
ATOM 1253 C C . HIS A 1 171 ? 9.086 49.930 -15.555 1.00 30.66 171 HIS A C 1
ATOM 1255 O O . HIS A 1 171 ? 9.238 48.867 -16.153 1.00 30.66 171 HIS A O 1
ATOM 1261 N N . GLY A 1 172 ? 8.371 50.942 -16.035 1.00 32.62 172 GLY A N 1
ATOM 1262 C CA . GLY A 1 172 ? 8.142 51.121 -17.453 1.00 32.62 172 GLY A CA 1
ATOM 1263 C C . GLY A 1 172 ? 9.297 51.947 -17.986 1.00 32.62 172 GLY A C 1
ATOM 1264 O O . GLY A 1 172 ? 9.518 53.047 -17.495 1.00 32.62 172 GLY A O 1
ATOM 1265 N N . GLU A 1 173 ? 9.985 51.426 -18.992 1.00 38.38 173 GLU A N 1
ATOM 1266 C CA . GLU A 1 173 ? 10.416 52.269 -20.095 1.00 38.38 173 GLU A CA 1
ATOM 1267 C C . GLU A 1 173 ? 9.804 51.722 -21.380 1.00 38.38 173 GLU A C 1
ATOM 1269 O O . GLU A 1 173 ? 10.041 50.612 -21.853 1.00 38.38 173 GLU A O 1
ATOM 1274 N N . GLU A 1 174 ? 8.899 52.562 -21.837 1.00 38.19 174 GLU A N 1
ATOM 1275 C CA . GLU A 1 174 ? 8.178 52.634 -23.079 1.00 38.19 174 GLU A CA 1
ATOM 1276 C C . GLU A 1 174 ? 9.139 52.780 -24.266 1.00 38.19 174 GLU A C 1
ATOM 1278 O O . GLU A 1 174 ? 9.947 53.703 -24.328 1.00 38.19 174 GLU A O 1
ATOM 1283 N N . LYS A 1 175 ? 8.997 51.914 -25.271 1.00 39.47 175 LYS A N 1
ATOM 1284 C CA . LYS A 1 175 ? 9.245 52.323 -26.653 1.00 39.47 175 LYS A CA 1
ATOM 1285 C C . LYS A 1 175 ? 8.137 51.788 -27.539 1.00 39.47 175 LYS A C 1
ATOM 1287 O O . LYS A 1 175 ? 8.195 50.683 -28.072 1.00 39.47 175 LYS A O 1
ATOM 1292 N N . VAL A 1 176 ? 7.119 52.627 -27.670 1.00 44.25 176 VAL A N 1
ATOM 1293 C CA . VAL A 1 176 ? 6.133 52.583 -28.741 1.00 44.25 176 VAL A CA 1
ATOM 1294 C C . VAL A 1 176 ? 6.861 52.763 -30.071 1.00 44.25 176 VAL A C 1
ATOM 1296 O O . VAL A 1 176 ? 7.559 53.754 -30.287 1.00 44.25 176 VAL A O 1
ATOM 1299 N N . ARG A 1 177 ? 6.653 51.824 -30.991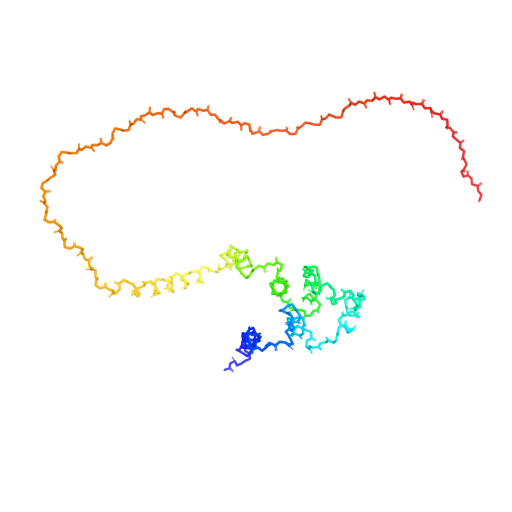 1.00 34.94 177 ARG A N 1
ATOM 1300 C CA . ARG A 1 177 ? 6.520 52.167 -32.404 1.00 34.94 177 ARG A CA 1
ATOM 1301 C C . ARG A 1 177 ? 5.429 51.294 -33.013 1.00 34.94 177 ARG A C 1
ATOM 1303 O O . ARG A 1 177 ? 5.617 50.115 -33.281 1.00 34.94 177 ARG A O 1
ATOM 1310 N N . THR A 1 178 ? 4.266 51.919 -33.103 1.00 44.38 178 THR A N 1
ATOM 1311 C CA . THR A 1 178 ? 3.166 51.648 -34.025 1.00 44.38 178 THR A CA 1
ATOM 1312 C C . THR A 1 178 ? 3.647 51.540 -35.467 1.00 44.38 178 THR A C 1
ATOM 1314 O O . THR A 1 178 ? 4.504 52.325 -35.861 1.00 44.38 178 THR A O 1
ATOM 1317 N N . GLU A 1 179 ? 3.047 50.618 -36.218 1.00 46.56 179 GLU A N 1
ATOM 1318 C CA . GLU A 1 179 ? 2.538 50.742 -37.601 1.00 46.56 179 GLU A CA 1
ATOM 1319 C C . GLU A 1 179 ? 2.092 49.318 -37.997 1.00 46.56 179 GLU A C 1
ATOM 1321 O O . GLU A 1 179 ? 2.881 48.381 -37.972 1.00 46.56 179 GLU A O 1
ATOM 1326 N N . ALA A 1 180 ? 0.791 49.034 -37.935 1.00 47.19 180 ALA A N 1
ATOM 1327 C CA . ALA A 1 180 ? -0.176 49.271 -39.006 1.00 47.19 180 ALA A CA 1
ATOM 1328 C C . ALA A 1 180 ? -0.017 48.243 -40.136 1.00 47.19 180 ALA A C 1
ATOM 1330 O O . ALA A 1 180 ? 0.966 48.267 -40.860 1.00 47.19 180 ALA A O 1
ATOM 1331 N N . GLU A 1 181 ? -1.032 47.376 -40.206 1.00 55.31 181 GLU A N 1
ATOM 1332 C CA . GLU A 1 181 ? -1.616 46.776 -41.413 1.00 55.31 181 GLU A CA 1
ATOM 1333 C C . GLU A 1 181 ? -0.676 46.006 -42.351 1.00 55.31 181 GLU A C 1
ATOM 1335 O O . GLU A 1 181 ? 0.160 46.603 -43.009 1.00 55.31 181 GLU A O 1
ATOM 1340 N N . ASP A 1 182 ? -0.871 44.686 -42.487 1.00 48.06 182 ASP A N 1
ATOM 1341 C CA . ASP A 1 182 ? -1.435 44.178 -43.745 1.00 48.06 182 ASP A CA 1
ATOM 1342 C C . ASP A 1 182 ? -1.727 42.663 -43.747 1.00 48.06 182 ASP A C 1
ATOM 1344 O O . ASP A 1 182 ? -0.909 41.834 -43.354 1.00 48.06 182 ASP A O 1
ATOM 1348 N N . LEU A 1 183 ? -2.895 42.343 -44.303 1.00 52.66 183 LEU A N 1
ATOM 1349 C CA . LEU A 1 183 ? -3.174 41.215 -45.197 1.00 52.66 183 LEU A CA 1
ATOM 1350 C C . LEU A 1 183 ? -3.143 39.745 -44.694 1.00 52.66 183 LEU A C 1
ATOM 1352 O O . LEU A 1 183 ? -2.170 39.006 -44.821 1.00 52.66 183 LEU A O 1
ATOM 1356 N N . MET A 1 184 ? -4.336 39.236 -44.364 1.00 46.94 184 MET A N 1
ATOM 1357 C CA . MET A 1 184 ? -4.931 38.157 -45.185 1.00 46.94 184 MET A CA 1
ATOM 1358 C C . MET A 1 184 ? -5.701 38.817 -46.355 1.00 46.94 184 MET A C 1
ATOM 1360 O O . MET A 1 184 ? -6.087 39.971 -46.166 1.00 46.94 184 MET A O 1
ATOM 1364 N N . PRO A 1 185 ? -6.042 38.175 -47.501 1.00 61.06 185 PRO A N 1
ATOM 1365 C CA . PRO A 1 185 ? -5.963 36.748 -47.854 1.00 61.06 185 PRO A CA 1
ATOM 1366 C C . PRO A 1 185 ? -5.462 36.456 -49.300 1.00 61.06 185 PRO A C 1
ATOM 1368 O O . PRO A 1 185 ? -5.341 37.351 -50.138 1.00 61.06 185 PRO A O 1
ATOM 1371 N N . LYS A 1 186 ? -5.293 35.170 -49.628 1.00 51.19 186 LYS A N 1
ATOM 1372 C CA . LYS A 1 186 ? -6.021 34.472 -50.708 1.00 51.19 186 LYS A CA 1
ATOM 1373 C C . LYS A 1 186 ? -5.969 32.968 -50.470 1.00 51.19 186 LYS A C 1
ATOM 1375 O O . LYS A 1 186 ? -4.881 32.485 -50.095 1.00 51.19 186 LYS A O 1
#

Radius of gyration: 32.71 Å; Cα contacts (8 Å, |Δi|>4): 78; chains: 1; bounding box: 43×74×111 Å

Foldseek 3Di:
DDPPPPPVVVVVVVLVPVQPDDPDPRDQLLRSVLCVLVVNDDLVRLCVQLVHDSVVLVVCLVVLPLVSLQSSCVSSVHDSLVNSCSSVVDPPVVVVVVCPVVCVVPDDPVNVVVVVVVVVVVCVVVVPPPPCPPPPPPCDDDDDDPDPPPPPDDDDDDDDDDDDDDDDDDDDDDDDDDDDDDDDDD

Sequence (186 aa):
MSLRGQISRSNHLQVLQKCTTLGHMEATRAQAWVDAVSDGASLRALASVLEINHVTVRRRIEGKDASLAVDIARHYGADPIEGLIAFGVITGDEAKRGGVQFALTEASDLQLAEEMVRRIKAGVRVYNAPLVVPDDEPKTAPGPSSSPKHASGGFAAGLVAAGKAATSSKHGEEKVRTEAEDLMPK

pLDDT: mean 71.26, std 22.89, range [30.66, 97.38]

Solvent-accessible surface area (backbone atoms only — not comparable to full-atom values): 12166 Å² total; per-residue (Å²): 137,85,72,82,76,62,61,71,62,54,56,58,58,51,59,72,60,64,72,80,77,66,92,90,75,73,66,49,60,33,53,51,46,50,32,65,64,49,78,59,55,51,60,60,56,50,15,63,74,70,76,44,60,41,74,56,49,58,53,36,54,78,64,36,40,60,66,59,29,38,52,51,14,64,75,60,72,47,62,41,67,58,32,29,38,38,39,60,72,43,52,72,66,57,56,50,62,69,44,49,66,57,54,61,70,72,47,49,74,66,58,51,51,53,50,49,54,51,51,49,59,64,50,44,70,66,67,74,50,80,83,78,68,72,74,78,70,78,84,68,74,87,68,84,83,78,73,79,79,79,75,86,71,78,82,76,89,76,87,81,75,84,86,79,92,79,90,77,92,81,87,84,83,86,78,88,78,88,81,81,87,86,82,85,88,133

Mean predicted aligned error: 19.39 Å

Nearest PDB structures (foldseek):
  7f9i-assembly1_A  TM=6.887E-01  e=1.574E+00  Edwardsiella piscicida
  1z7n-assembly1_C  TM=2.811E-01  e=5.779E+00  Lactococcus lactis

Secondary structure (DSSP, 8-state):
---SSSHHHHHHHHHHHHTTS-SS----HHHHHHHHHTTT--HHHHHHHTTS-HHHHHHHHHTT-HHHHHHHHHHHT--HHHHHHHHTSS-HHHHHHHHHHHHHHHS-HHHHHHHHHHHHHHHHHHHTS---------------------------------------------------------